Protein AF-A0A950TNU8-F1 (afdb_monomer_lite)

Secondary structure (DSSP, 8-state):
---------------------------PPP---PPPHHHHHHHHHHHHHHHHHHHHHHHHHHHHHHHHHHHHHHHHHHHHHHHHHHHHHHHHHHHHHHHHHHHHTT-TT-HHHHHHHHHHHHHHHHHHHHHHHSTT-HHHHHHHHHHHHHHHHHHHHHHHHHTT-HHHHT-HHHHHHHHHHHHHHHHHHHHHHHHHHHHHHHHHHHHSTTHHHHHHHTT-PPPPP---S-TTTTS------

pLDDT: mean 86.62, std 17.31, range [41.59, 98.56]

Structure (mmCIF, N/CA/C/O backbone):
data_AF-A0A950TNU8-F1
#
_entry.id   AF-A0A950TNU8-F1
#
loop_
_atom_site.group_PDB
_atom_site.id
_atom_site.type_symbol
_atom_site.label_atom_id
_atom_site.label_alt_id
_atom_site.label_comp_id
_atom_site.label_asym_id
_atom_site.label_entity_id
_atom_site.label_seq_id
_atom_site.pdbx_PDB_ins_code
_atom_site.Cartn_x
_atom_site.Cartn_y
_atom_site.Cartn_z
_atom_site.occupancy
_atom_site.B_iso_or_equiv
_atom_site.auth_seq_id
_atom_site.auth_comp_id
_atom_site.auth_asym_id
_atom_site.auth_atom_id
_atom_site.pdbx_PDB_model_num
ATOM 1 N N . MET A 1 1 ? 97.073 13.389 -44.260 1.00 51.62 1 MET A N 1
ATOM 2 C CA . MET A 1 1 ? 96.827 14.852 -44.213 1.00 51.62 1 MET A CA 1
ATOM 3 C C . MET A 1 1 ? 97.685 15.459 -45.317 1.00 51.62 1 MET A C 1
ATOM 5 O O . MET A 1 1 ? 98.788 14.940 -45.433 1.00 51.62 1 MET A O 1
ATOM 9 N N . PRO A 1 2 ? 97.282 16.461 -46.125 1.00 65.75 2 PRO A N 1
ATOM 10 C CA . PRO A 1 2 ? 96.405 17.572 -45.763 1.00 65.75 2 PRO A CA 1
ATOM 11 C C . PRO A 1 2 ? 95.533 18.124 -46.930 1.00 65.75 2 PRO A C 1
ATOM 13 O O . PRO A 1 2 ? 95.301 17.488 -47.952 1.00 65.75 2 PRO A O 1
ATOM 16 N N . THR A 1 3 ? 95.033 19.322 -46.658 1.00 54.69 3 THR A N 1
ATOM 17 C CA . THR A 1 3 ? 94.227 20.324 -47.360 1.00 54.69 3 THR A CA 1
ATOM 18 C C . THR A 1 3 ? 94.834 20.978 -48.612 1.00 54.69 3 THR A C 1
ATOM 20 O O . THR A 1 3 ? 96.050 21.081 -48.714 1.00 54.69 3 THR A O 1
ATOM 23 N N . GLY A 1 4 ? 93.969 21.647 -49.390 1.00 46.22 4 GLY A N 1
ATOM 24 C CA . GLY A 1 4 ? 94.235 22.995 -49.930 1.00 46.22 4 GLY A CA 1
ATOM 25 C C . GLY A 1 4 ? 94.810 23.076 -51.348 1.00 46.22 4 GLY A C 1
ATOM 26 O O . GLY A 1 4 ? 95.853 22.507 -51.631 1.00 46.22 4 GLY A O 1
ATOM 27 N N . GLY A 1 5 ? 94.112 23.800 -52.232 1.00 51.56 5 GLY A N 1
ATOM 28 C CA . GLY A 1 5 ? 94.371 23.871 -53.678 1.00 51.56 5 GLY A CA 1
ATOM 29 C C . GLY A 1 5 ? 95.038 25.155 -54.168 1.00 51.56 5 GLY A C 1
ATOM 30 O O . GLY A 1 5 ? 95.386 25.997 -53.354 1.00 51.56 5 GLY A O 1
ATOM 31 N N . ILE A 1 6 ? 95.175 25.314 -55.496 1.00 49.69 6 ILE A N 1
ATOM 32 C CA . ILE A 1 6 ? 95.413 26.594 -56.199 1.00 49.69 6 ILE A CA 1
ATOM 33 C C . ILE A 1 6 ? 95.177 26.494 -57.725 1.00 49.69 6 ILE A C 1
ATOM 35 O O . ILE A 1 6 ? 94.994 25.416 -58.279 1.00 49.69 6 ILE A O 1
ATOM 39 N N . ALA A 1 7 ? 95.141 27.679 -58.339 1.00 53.22 7 ALA A N 1
ATOM 40 C CA . ALA A 1 7 ? 94.590 28.121 -59.619 1.00 53.22 7 ALA A CA 1
ATOM 41 C C . ALA A 1 7 ? 95.394 27.860 -60.919 1.00 53.22 7 ALA A C 1
ATOM 43 O O . ALA A 1 7 ? 96.589 27.578 -60.905 1.00 53.22 7 ALA A O 1
ATOM 44 N N . SER A 1 8 ? 94.721 28.226 -62.024 1.00 49.50 8 SER A N 1
ATOM 45 C CA . SER A 1 8 ? 95.213 28.923 -63.236 1.00 49.50 8 SER A CA 1
ATOM 46 C C . SER A 1 8 ? 95.291 28.132 -64.552 1.00 49.50 8 SER A C 1
ATOM 48 O O . SER A 1 8 ? 95.238 26.909 -64.588 1.00 49.50 8 SER A O 1
ATOM 50 N N . ALA A 1 9 ? 95.251 28.890 -65.649 1.00 48.97 9 ALA A N 1
ATOM 51 C CA . ALA A 1 9 ? 94.540 28.602 -66.889 1.00 48.97 9 ALA A CA 1
ATOM 52 C C . ALA A 1 9 ? 95.446 28.524 -68.133 1.00 48.97 9 ALA A C 1
ATOM 54 O O . ALA A 1 9 ? 96.499 29.151 -68.166 1.00 48.97 9 ALA A O 1
ATOM 55 N N . GLY A 1 10 ? 94.925 27.916 -69.209 1.00 47.78 10 GLY A N 1
ATOM 56 C CA . GLY A 1 10 ? 95.040 28.491 -70.558 1.00 47.78 10 GLY A CA 1
ATOM 57 C C . GLY A 1 10 ? 95.699 27.664 -71.675 1.00 47.78 10 GLY A C 1
ATOM 58 O O . GLY A 1 10 ? 96.844 27.253 -71.567 1.00 47.78 10 GLY A O 1
ATOM 59 N N . VAL A 1 11 ? 94.979 27.645 -72.811 1.00 48.16 11 VAL A N 1
ATOM 60 C CA . VAL A 1 11 ? 95.421 27.571 -74.228 1.00 48.16 11 VAL A CA 1
ATOM 61 C C . VAL A 1 11 ? 95.342 26.216 -74.968 1.00 48.16 11 VAL A C 1
ATOM 63 O O . VAL A 1 11 ? 96.201 25.353 -74.875 1.00 48.16 11 VAL A O 1
ATOM 66 N N . ASN A 1 12 ? 94.279 26.133 -75.782 1.00 50.31 12 ASN A N 1
ATOM 67 C CA . ASN A 1 12 ? 94.211 25.816 -77.220 1.00 50.31 12 ASN A CA 1
ATOM 68 C C . ASN A 1 12 ? 95.005 24.621 -77.791 1.00 50.31 12 ASN A C 1
ATOM 70 O O . ASN A 1 12 ? 96.209 24.718 -77.984 1.00 50.31 12 ASN A O 1
ATOM 74 N N . HIS A 1 13 ? 94.296 23.579 -78.239 1.00 46.81 13 HIS A N 1
ATOM 75 C CA . HIS A 1 13 ? 94.317 23.090 -79.628 1.00 46.81 13 HIS A CA 1
ATOM 76 C C . HIS A 1 13 ? 93.427 21.842 -79.775 1.00 46.81 13 HIS A C 1
ATOM 78 O O . HIS A 1 13 ? 93.499 20.930 -78.963 1.00 46.81 13 HIS A O 1
ATOM 84 N N . ARG A 1 14 ? 92.615 21.859 -80.839 1.00 49.28 14 ARG A N 1
ATOM 85 C CA . ARG A 1 14 ? 92.303 20.775 -81.791 1.00 49.28 14 ARG A CA 1
ATOM 86 C C . ARG A 1 14 ? 91.982 19.348 -81.300 1.00 49.28 14 ARG A C 1
ATOM 88 O O . ARG A 1 14 ? 92.697 18.731 -80.530 1.00 49.28 14 ARG A O 1
ATOM 95 N N . ASP A 1 15 ? 90.949 18.818 -81.954 1.00 47.38 15 ASP A N 1
ATOM 96 C CA . ASP A 1 15 ? 90.746 17.411 -82.306 1.00 47.38 15 ASP A CA 1
ATOM 97 C C . ASP A 1 15 ? 90.526 16.427 -81.146 1.00 47.38 15 ASP A C 1
ATOM 99 O O . ASP A 1 15 ? 91.452 15.940 -80.503 1.00 47.38 15 ASP A O 1
ATOM 103 N N . LYS A 1 16 ? 89.261 16.034 -80.935 1.00 52.09 16 LYS A N 1
ATOM 104 C CA . LYS A 1 16 ? 88.930 14.832 -80.159 1.00 52.09 16 LYS A CA 1
ATOM 105 C C . LYS A 1 16 ? 88.246 13.786 -81.025 1.00 52.09 16 LYS A C 1
ATOM 107 O O . LYS A 1 16 ? 87.083 13.912 -81.397 1.00 52.09 16 LYS A O 1
ATOM 112 N N . CYS A 1 17 ? 89.009 12.729 -81.272 1.00 46.50 17 CYS A N 1
ATOM 113 C CA . CYS A 1 17 ? 88.549 11.415 -81.684 1.00 46.50 17 CYS A CA 1
ATOM 114 C C . CYS A 1 17 ? 88.124 10.564 -80.461 1.00 46.50 17 CYS A C 1
ATOM 116 O O . CYS A 1 17 ? 88.740 10.647 -79.404 1.00 46.50 17 CYS A O 1
ATOM 118 N N . ALA A 1 18 ? 87.127 9.699 -80.692 1.00 46.72 18 ALA A N 1
ATOM 119 C CA . ALA A 1 18 ? 86.986 8.300 -80.241 1.00 46.72 18 ALA A CA 1
ATOM 120 C C . ALA A 1 18 ? 86.686 7.882 -78.764 1.00 46.72 18 ALA A C 1
ATOM 122 O O . ALA A 1 18 ? 87.580 7.812 -77.929 1.00 46.72 18 ALA A O 1
ATOM 123 N N . SER A 1 19 ? 85.470 7.302 -78.597 1.00 51.88 19 SER A N 1
ATOM 124 C CA . SER A 1 19 ? 85.103 6.009 -77.923 1.00 51.88 19 SER A CA 1
ATOM 125 C C . SER A 1 19 ? 85.150 5.864 -76.377 1.00 51.88 19 SER A C 1
ATOM 127 O O . SER A 1 19 ? 85.832 6.661 -75.743 1.00 51.88 19 SER A O 1
ATOM 129 N N . PRO A 1 20 ? 84.543 4.826 -75.725 1.00 54.56 20 PRO A N 1
ATOM 130 C CA . PRO A 1 20 ? 83.459 3.874 -76.080 1.00 54.56 20 PRO A CA 1
ATOM 131 C C . PRO A 1 20 ? 82.326 3.745 -74.998 1.00 54.56 20 PRO A C 1
ATOM 133 O O . PRO A 1 20 ? 82.398 4.334 -73.930 1.00 54.56 20 PRO A O 1
ATOM 136 N N . HIS A 1 21 ? 81.282 2.946 -75.290 1.00 54.12 21 HIS A N 1
ATOM 137 C CA . HIS A 1 21 ? 80.364 2.209 -74.379 1.00 54.12 21 HIS A CA 1
ATOM 138 C C . HIS A 1 21 ? 80.013 2.751 -72.966 1.00 54.12 21 HIS A C 1
ATOM 140 O O . HIS A 1 21 ? 80.832 2.669 -72.061 1.00 54.12 21 HIS A O 1
ATOM 146 N N . ALA A 1 22 ? 78.722 3.031 -72.704 1.00 54.50 22 ALA A N 1
ATOM 147 C CA . ALA A 1 22 ? 78.068 2.675 -71.428 1.00 54.50 22 ALA A CA 1
ATOM 148 C C . ALA A 1 22 ? 76.530 2.765 -71.497 1.00 54.50 22 ALA A C 1
ATOM 150 O O . ALA A 1 22 ? 75.953 3.703 -72.042 1.00 54.50 22 ALA A O 1
ATOM 151 N N . LEU A 1 23 ? 75.877 1.755 -70.923 1.00 57.44 23 LEU A N 1
ATOM 152 C CA . LEU A 1 23 ? 74.439 1.520 -70.893 1.00 57.44 23 LEU A CA 1
ATOM 153 C C . LEU A 1 23 ? 73.666 2.590 -70.103 1.00 57.44 23 LEU A C 1
ATOM 155 O O . LEU A 1 23 ? 73.830 2.708 -68.892 1.00 57.44 23 LEU A O 1
ATOM 159 N N . GLY A 1 24 ? 72.713 3.257 -70.755 1.00 55.69 24 GLY A N 1
ATOM 160 C CA . GLY A 1 24 ? 71.636 3.994 -70.090 1.00 55.69 24 GLY A CA 1
ATOM 161 C C . GLY A 1 24 ? 70.319 3.224 -70.184 1.00 55.69 24 GLY A C 1
ATOM 162 O O . GLY A 1 24 ? 69.600 3.355 -71.174 1.00 55.69 24 GLY A O 1
ATOM 163 N N . ARG A 1 25 ? 69.978 2.416 -69.169 1.00 58.47 25 ARG A N 1
ATOM 164 C CA . ARG A 1 25 ? 68.607 1.895 -69.021 1.00 58.47 25 ARG A CA 1
ATOM 165 C C . ARG A 1 25 ? 67.679 3.080 -68.753 1.00 58.47 25 ARG A C 1
ATOM 167 O O . ARG A 1 25 ? 67.768 3.706 -67.701 1.00 58.47 25 ARG A O 1
ATOM 174 N N . ARG A 1 26 ? 66.792 3.387 -69.702 1.00 61.34 26 ARG A N 1
ATOM 175 C CA . ARG A 1 26 ? 65.691 4.335 -69.498 1.00 61.34 26 ARG A CA 1
ATOM 176 C C . ARG A 1 26 ? 64.736 3.743 -68.463 1.00 61.34 26 ARG A C 1
ATOM 178 O O . ARG A 1 26 ? 64.039 2.776 -68.754 1.00 61.34 26 ARG A O 1
ATOM 185 N N . VAL A 1 27 ? 64.704 4.316 -67.266 1.00 64.44 27 VAL A N 1
ATOM 186 C CA . VAL A 1 27 ? 63.569 4.155 -66.354 1.00 64.44 27 VAL A CA 1
ATOM 187 C C . VAL A 1 27 ? 62.383 4.899 -66.971 1.00 64.44 27 VAL A C 1
ATOM 189 O O . VAL A 1 27 ? 62.387 6.124 -67.063 1.00 64.44 27 VAL A O 1
ATOM 192 N N . GLY A 1 28 ? 61.413 4.158 -67.506 1.00 69.62 28 GLY A N 1
ATOM 193 C CA . GLY A 1 28 ? 60.147 4.734 -67.957 1.00 69.62 28 GLY A CA 1
ATOM 194 C C . GLY A 1 28 ? 59.321 5.231 -66.760 1.00 69.62 28 GLY A C 1
ATOM 195 O O . GLY A 1 28 ? 59.475 4.696 -65.660 1.00 69.62 28 GLY A O 1
ATOM 196 N N . PRO A 1 29 ? 58.459 6.248 -66.936 1.00 68.06 29 PRO A N 1
ATOM 197 C CA . PRO A 1 29 ? 57.557 6.698 -65.882 1.00 68.06 29 PRO A CA 1
ATOM 198 C C . PRO A 1 29 ? 56.581 5.575 -65.503 1.00 68.06 29 PRO A C 1
ATOM 200 O O . PRO A 1 29 ? 56.022 4.901 -66.367 1.00 68.06 29 PRO A O 1
ATOM 203 N N . TRP A 1 30 ? 56.397 5.363 -64.200 1.00 61.69 30 TRP A N 1
ATOM 204 C CA . TRP A 1 30 ? 55.449 4.390 -63.659 1.00 61.69 30 TRP A CA 1
ATOM 205 C C . TRP A 1 30 ? 54.016 4.748 -64.091 1.00 61.69 30 TRP A C 1
ATOM 207 O O . TRP A 1 30 ? 53.644 5.919 -63.991 1.00 61.69 30 TRP A O 1
ATOM 217 N N . PRO A 1 31 ? 53.184 3.786 -64.535 1.00 59.78 31 PRO A N 1
ATOM 218 C CA . PRO A 1 31 ? 51.779 4.058 -64.801 1.00 59.78 31 PRO A CA 1
ATOM 219 C C . PRO A 1 31 ? 51.059 4.340 -63.477 1.00 59.78 31 PRO A C 1
ATOM 221 O O . PRO A 1 31 ? 50.902 3.459 -62.631 1.00 59.78 31 PRO A O 1
ATOM 224 N N . SER A 1 32 ? 50.619 5.583 -63.290 1.00 63.72 32 SER A N 1
ATOM 225 C CA . SER A 1 32 ? 49.730 6.001 -62.208 1.00 63.72 32 SER A CA 1
ATOM 226 C C . SER A 1 32 ? 48.345 5.392 -62.436 1.00 63.72 32 SER A C 1
ATOM 228 O O . SER A 1 32 ? 47.474 5.982 -63.071 1.00 63.72 32 SER A O 1
ATOM 230 N N . GLY A 1 33 ? 48.150 4.166 -61.947 1.00 60.22 33 GLY A N 1
ATOM 231 C CA . GLY A 1 33 ? 46.857 3.491 -61.955 1.00 60.22 33 GLY A CA 1
ATOM 232 C C . GLY A 1 33 ? 45.837 4.262 -61.120 1.00 60.22 33 GLY A C 1
ATOM 233 O O . GLY A 1 33 ? 45.765 4.084 -59.906 1.00 60.22 33 GLY A O 1
ATOM 234 N N . ALA A 1 34 ? 45.045 5.117 -61.766 1.00 61.50 34 ALA A N 1
ATOM 235 C CA . ALA A 1 34 ? 43.829 5.660 -61.183 1.00 61.50 34 ALA A CA 1
ATOM 236 C C . ALA A 1 34 ? 42.900 4.485 -60.845 1.00 61.50 34 ALA A C 1
ATOM 238 O O . ALA A 1 34 ? 42.558 3.678 -61.712 1.00 61.50 34 ALA A O 1
ATOM 239 N N . LEU A 1 35 ? 42.512 4.357 -59.575 1.00 60.94 35 LEU A N 1
ATOM 240 C CA . LEU A 1 35 ? 41.449 3.434 -59.186 1.00 60.94 35 LEU A CA 1
ATOM 241 C C . LEU A 1 35 ? 40.203 3.773 -60.027 1.00 60.94 35 LEU A C 1
ATOM 243 O O . LEU A 1 35 ? 39.848 4.951 -60.109 1.00 60.94 35 LEU A O 1
ATOM 247 N N . PRO A 1 36 ? 39.545 2.791 -60.672 1.00 66.06 36 PRO A N 1
ATOM 248 C CA . PRO A 1 36 ? 38.381 3.070 -61.503 1.00 66.06 36 PRO A CA 1
ATOM 249 C C . PRO A 1 36 ? 37.304 3.718 -60.630 1.00 66.06 36 PRO A C 1
ATOM 251 O O . PRO A 1 36 ? 37.001 3.188 -59.560 1.00 66.06 36 PRO A O 1
ATOM 254 N N . ALA A 1 37 ? 36.741 4.847 -61.073 1.00 63.09 37 ALA A N 1
ATOM 255 C CA . ALA A 1 37 ? 35.762 5.659 -60.337 1.00 63.09 37 ALA A CA 1
ATOM 256 C C . ALA A 1 37 ? 34.634 4.831 -59.679 1.00 63.09 37 ALA A C 1
ATOM 258 O O . ALA A 1 37 ? 34.218 5.126 -58.562 1.00 63.09 37 ALA A O 1
ATOM 259 N N . ALA A 1 38 ? 34.253 3.708 -60.297 1.00 62.94 38 ALA A N 1
ATOM 260 C CA . ALA A 1 38 ? 33.302 2.731 -59.767 1.00 62.94 38 ALA A CA 1
ATOM 261 C C . ALA A 1 38 ? 33.651 2.169 -58.367 1.00 62.94 38 ALA A C 1
ATOM 263 O O . ALA A 1 38 ? 32.756 1.866 -57.584 1.00 62.94 38 ALA A O 1
ATOM 264 N N . LYS A 1 39 ? 34.937 2.031 -58.004 1.00 67.06 39 LYS A N 1
ATOM 265 C CA . LYS A 1 39 ? 35.342 1.554 -56.665 1.00 67.06 39 LYS A CA 1
ATOM 266 C C . LYS A 1 39 ? 35.117 2.606 -55.576 1.00 67.06 39 LYS A C 1
ATOM 268 O O . LYS A 1 39 ? 34.830 2.235 -54.442 1.00 67.06 39 LYS A O 1
ATOM 273 N N . ALA A 1 40 ? 35.236 3.894 -55.903 1.00 72.69 40 ALA A N 1
ATOM 274 C CA . ALA A 1 40 ? 35.015 4.978 -54.947 1.00 72.69 40 ALA A CA 1
ATOM 275 C C . ALA A 1 40 ? 33.523 5.134 -54.604 1.00 72.69 40 ALA A C 1
ATOM 277 O O . ALA A 1 40 ? 33.179 5.315 -53.437 1.00 72.69 40 ALA A O 1
ATOM 278 N N . GLU A 1 41 ? 32.639 4.974 -55.593 1.00 78.31 41 GLU A N 1
ATOM 279 C CA . GLU A 1 41 ? 31.183 5.007 -55.394 1.00 78.31 41 GLU A CA 1
ATOM 280 C C . GLU A 1 41 ? 30.692 3.853 -54.506 1.00 78.31 41 GLU A C 1
ATOM 282 O O . GLU A 1 41 ? 29.911 4.071 -53.581 1.00 78.31 41 GLU A O 1
ATOM 287 N N . LEU A 1 42 ? 31.218 2.638 -54.705 1.00 80.81 42 LEU A N 1
ATOM 288 C CA . LEU A 1 42 ? 30.892 1.482 -53.860 1.00 80.81 42 LEU A CA 1
ATOM 289 C C . LEU A 1 42 ? 31.335 1.670 -52.400 1.00 80.81 42 LEU A C 1
ATOM 291 O O . LEU A 1 42 ? 30.604 1.301 -51.480 1.00 80.81 42 LEU A O 1
ATOM 295 N N . VAL A 1 43 ? 32.509 2.269 -52.171 1.00 85.75 43 VAL A N 1
ATOM 296 C CA . VAL A 1 43 ? 32.999 2.579 -50.817 1.00 85.75 43 VAL A CA 1
ATOM 297 C C . VAL A 1 43 ? 32.127 3.643 -50.149 1.00 85.75 43 VAL A C 1
ATOM 299 O O . VAL A 1 43 ? 31.778 3.490 -48.980 1.00 85.75 43 VAL A O 1
ATOM 302 N N . ALA A 1 44 ? 31.720 4.684 -50.878 1.00 86.94 44 ALA A N 1
ATOM 303 C CA . ALA A 1 44 ? 30.828 5.715 -50.350 1.00 86.94 44 ALA A CA 1
ATOM 304 C C . ALA A 1 44 ? 29.466 5.136 -49.923 1.00 86.94 44 ALA A C 1
ATOM 306 O O . ALA A 1 44 ? 28.991 5.430 -48.826 1.00 86.94 44 ALA A O 1
ATOM 307 N N . ILE A 1 45 ? 28.875 4.251 -50.735 1.00 91.06 45 ILE A N 1
ATOM 308 C CA . ILE A 1 45 ? 27.622 3.554 -50.399 1.00 91.06 45 ILE A CA 1
ATOM 309 C C . ILE A 1 45 ? 27.799 2.687 -49.145 1.00 91.06 45 ILE A C 1
ATOM 311 O O . ILE A 1 45 ? 26.966 2.745 -48.241 1.00 91.06 45 ILE A O 1
ATOM 315 N N . ALA A 1 46 ? 28.893 1.925 -49.045 1.00 91.75 46 ALA A N 1
ATOM 316 C CA . ALA A 1 46 ? 29.171 1.093 -47.873 1.00 91.75 46 ALA A CA 1
ATOM 317 C C . ALA A 1 46 ? 29.304 1.923 -46.583 1.00 91.75 46 ALA A C 1
ATOM 319 O O . ALA A 1 46 ? 28.747 1.551 -45.550 1.00 91.75 46 ALA A O 1
ATOM 320 N N . VAL A 1 47 ? 29.983 3.074 -46.643 1.00 94.62 47 VAL A N 1
ATOM 321 C CA . VAL A 1 47 ? 30.100 3.999 -45.504 1.00 94.62 47 VAL A CA 1
ATOM 322 C C . VAL A 1 47 ? 28.732 4.547 -45.096 1.00 94.62 47 VAL A C 1
ATOM 324 O O . VAL A 1 47 ? 28.413 4.541 -43.908 1.00 94.62 47 VAL A O 1
ATOM 327 N N . ILE A 1 48 ? 27.893 4.960 -46.052 1.00 94.81 48 ILE A N 1
ATOM 328 C CA . ILE A 1 48 ? 26.530 5.440 -45.769 1.00 94.81 48 ILE A CA 1
ATOM 329 C C . ILE A 1 48 ? 25.701 4.346 -45.087 1.00 94.81 48 ILE A C 1
ATOM 331 O O . ILE A 1 48 ? 25.062 4.614 -44.072 1.00 94.81 48 ILE A O 1
ATOM 335 N N . VAL A 1 49 ? 25.745 3.107 -45.587 1.00 95.56 49 VAL A N 1
ATOM 336 C CA . VAL A 1 49 ? 25.029 1.971 -44.982 1.00 95.56 49 VAL A CA 1
ATOM 337 C C . VAL A 1 49 ? 25.489 1.730 -43.542 1.00 95.56 49 VAL A C 1
ATOM 339 O O . VAL A 1 49 ? 24.651 1.572 -42.657 1.00 95.56 49 VAL A O 1
ATOM 342 N N . ILE A 1 50 ? 26.798 1.766 -43.271 1.00 96.12 50 ILE A N 1
ATOM 343 C CA . ILE A 1 50 ? 27.340 1.620 -41.910 1.00 96.12 50 ILE A CA 1
ATOM 344 C C . ILE A 1 50 ? 26.846 2.748 -40.997 1.00 96.12 50 ILE A C 1
ATOM 346 O O . ILE A 1 50 ? 26.411 2.478 -39.879 1.00 96.12 50 ILE A O 1
ATOM 350 N N . VAL A 1 51 ? 26.869 3.999 -41.464 1.00 96.31 51 VAL A N 1
ATOM 351 C CA . VAL A 1 51 ? 26.379 5.151 -40.691 1.00 96.31 51 VAL A CA 1
ATOM 352 C C . VAL A 1 51 ? 24.886 5.015 -40.386 1.00 96.31 51 VAL A C 1
ATOM 354 O O . VAL A 1 51 ? 24.478 5.263 -39.253 1.00 96.31 51 VAL A O 1
ATOM 357 N N . VAL A 1 52 ? 24.076 4.565 -41.350 1.00 96.38 52 VAL A N 1
ATOM 358 C CA . VAL A 1 52 ? 22.640 4.313 -41.148 1.00 96.38 52 VAL A CA 1
ATOM 359 C C . VAL A 1 52 ? 22.416 3.208 -40.114 1.00 96.38 52 VAL A C 1
ATOM 361 O O . VAL A 1 52 ? 21.613 3.388 -39.201 1.00 96.38 52 VAL A O 1
ATOM 364 N N . ILE A 1 53 ? 23.152 2.095 -40.196 1.00 96.38 53 ILE A N 1
ATOM 365 C CA . ILE A 1 53 ? 23.065 1.006 -39.211 1.00 96.38 53 ILE A CA 1
ATOM 366 C C . ILE A 1 53 ? 23.444 1.513 -37.815 1.00 96.38 53 ILE A C 1
ATOM 368 O O . ILE A 1 53 ? 22.711 1.271 -36.857 1.00 96.38 53 ILE A O 1
ATOM 372 N N . LEU A 1 54 ? 24.548 2.255 -37.689 1.00 96.56 54 LEU A N 1
ATOM 373 C CA . LEU A 1 54 ? 24.978 2.828 -36.413 1.00 96.56 54 LEU A CA 1
ATOM 374 C C . LEU A 1 54 ? 23.938 3.800 -35.847 1.00 96.56 54 LEU A C 1
ATOM 376 O O . LEU A 1 54 ? 23.631 3.733 -34.659 1.00 96.56 54 LEU A O 1
ATOM 380 N N . ALA A 1 55 ? 23.348 4.656 -36.683 1.00 95.88 55 ALA A N 1
ATOM 381 C CA . ALA A 1 55 ? 22.289 5.568 -36.264 1.00 95.88 55 ALA A CA 1
ATOM 382 C C . ALA A 1 55 ? 21.059 4.807 -35.737 1.00 95.88 55 ALA A C 1
ATOM 384 O O . ALA A 1 55 ? 20.542 5.146 -34.673 1.00 95.88 55 ALA A O 1
ATOM 385 N N . ILE A 1 56 ? 20.631 3.741 -36.423 1.00 96.44 56 ILE A N 1
ATOM 386 C CA . ILE A 1 56 ? 19.527 2.878 -35.971 1.00 96.44 56 ILE A CA 1
ATOM 387 C C . ILE A 1 56 ? 19.863 2.236 -34.620 1.00 96.44 56 ILE A C 1
ATOM 389 O O . ILE A 1 56 ? 19.038 2.265 -33.707 1.00 96.44 56 ILE A O 1
ATOM 393 N N . VAL A 1 57 ? 21.078 1.705 -34.454 1.00 96.25 57 VAL A N 1
ATOM 394 C CA . VAL A 1 57 ? 21.526 1.112 -33.183 1.00 96.25 57 VAL A CA 1
ATOM 395 C C . VAL A 1 57 ? 21.486 2.141 -32.052 1.00 96.25 57 VAL A C 1
ATOM 397 O O . VAL A 1 57 ? 20.961 1.844 -30.981 1.00 96.25 57 VAL A O 1
ATOM 400 N N . VAL A 1 58 ? 21.969 3.365 -32.285 1.00 96.56 58 VAL A N 1
ATOM 401 C CA . VAL A 1 58 ? 21.919 4.446 -31.288 1.00 96.56 58 VAL A CA 1
ATOM 402 C C . VAL A 1 58 ? 20.474 4.761 -30.890 1.00 96.56 58 VAL A C 1
ATOM 404 O O . VAL A 1 58 ? 20.180 4.854 -29.697 1.00 96.56 58 VAL A O 1
ATOM 407 N N . VAL A 1 59 ? 19.553 4.860 -31.854 1.00 95.81 59 VAL A N 1
ATOM 408 C CA . VAL A 1 59 ? 18.124 5.092 -31.579 1.00 95.81 59 VAL A CA 1
ATOM 409 C C . VAL A 1 59 ? 17.529 3.964 -30.732 1.00 95.81 59 VAL A C 1
ATOM 411 O O . VAL A 1 59 ? 16.846 4.238 -29.744 1.00 95.81 59 VAL A O 1
ATOM 414 N N . LEU A 1 60 ? 17.821 2.703 -31.064 1.00 94.06 60 LEU A N 1
ATOM 415 C CA . LEU A 1 60 ? 17.339 1.545 -30.305 1.00 94.06 60 LEU A CA 1
ATOM 416 C C . LEU A 1 60 ? 17.864 1.541 -28.864 1.00 94.06 60 LEU A C 1
ATOM 418 O O . LEU A 1 60 ? 17.100 1.273 -27.936 1.00 94.06 60 LEU A O 1
ATOM 422 N N . VAL A 1 61 ? 19.137 1.889 -28.655 1.00 94.50 61 VAL A N 1
ATOM 423 C CA . VAL A 1 61 ? 19.734 1.984 -27.314 1.00 94.50 61 VAL A CA 1
ATOM 424 C C . VAL A 1 61 ? 19.064 3.086 -26.491 1.00 94.50 61 VAL A C 1
ATOM 426 O O . VAL A 1 61 ? 18.672 2.848 -25.348 1.00 94.50 61 VAL A O 1
ATOM 429 N N . VAL A 1 62 ? 18.868 4.279 -27.060 1.00 95.75 62 VAL A N 1
ATOM 430 C CA . VAL A 1 62 ? 18.185 5.389 -26.368 1.00 95.75 62 VAL A CA 1
ATOM 431 C C . VAL A 1 62 ? 16.743 5.013 -26.009 1.00 95.75 62 VAL A C 1
ATOM 433 O O . VAL A 1 62 ? 16.268 5.298 -24.903 1.00 95.75 62 VAL A O 1
ATOM 436 N N . LEU A 1 63 ? 16.044 4.325 -26.911 1.00 93.31 63 LEU A N 1
ATOM 437 C CA . LEU A 1 63 ? 14.687 3.841 -26.680 1.00 93.31 63 LEU A CA 1
ATOM 438 C C . LEU A 1 63 ? 14.643 2.780 -25.569 1.00 93.31 63 LEU A C 1
ATOM 440 O O . LEU A 1 63 ? 13.780 2.856 -24.693 1.00 93.31 63 LEU A O 1
ATOM 444 N N . ALA A 1 64 ? 15.600 1.852 -25.523 1.00 93.00 64 ALA A N 1
ATOM 445 C CA . ALA A 1 64 ? 15.693 0.861 -24.452 1.00 93.00 64 ALA A CA 1
ATOM 446 C C . ALA A 1 64 ? 15.950 1.515 -23.081 1.00 93.00 64 ALA A C 1
ATOM 448 O O . ALA A 1 64 ? 15.235 1.231 -22.118 1.00 93.00 64 ALA A O 1
ATOM 449 N N . LEU A 1 65 ? 16.912 2.443 -22.997 1.00 95.62 65 LEU A N 1
ATOM 450 C CA . LEU A 1 65 ? 17.249 3.152 -21.755 1.00 95.62 65 LEU A CA 1
ATOM 451 C C . LEU A 1 65 ? 16.088 4.014 -21.241 1.00 95.62 65 LEU A C 1
ATOM 453 O O . LEU A 1 65 ? 15.787 4.021 -20.044 1.00 95.62 65 LEU A O 1
ATOM 457 N N . SER A 1 66 ? 15.410 4.736 -22.137 1.00 95.31 66 SER A N 1
ATOM 458 C CA . SER A 1 66 ? 14.250 5.550 -21.762 1.00 95.31 66 SER A CA 1
ATOM 459 C C . SER A 1 66 ? 13.095 4.681 -21.266 1.00 95.31 66 SER A C 1
ATOM 461 O O . SER A 1 66 ? 12.507 4.984 -20.226 1.00 95.31 66 SER A O 1
ATOM 463 N N . THR A 1 67 ? 12.831 3.560 -21.937 1.00 95.56 67 THR A N 1
ATOM 464 C CA . THR A 1 67 ? 11.792 2.595 -21.564 1.00 95.56 67 THR A CA 1
ATOM 465 C C . THR A 1 67 ? 12.075 1.938 -20.214 1.00 95.56 67 THR A C 1
ATOM 467 O O . THR A 1 67 ? 11.190 1.894 -19.358 1.00 95.56 67 THR A O 1
ATOM 470 N N . TYR A 1 68 ? 13.318 1.513 -19.970 1.00 96.69 68 TYR A N 1
ATOM 471 C CA . TYR A 1 68 ? 13.747 0.969 -18.680 1.00 96.69 68 TYR A CA 1
ATOM 472 C C . TYR A 1 68 ? 13.481 1.960 -17.539 1.00 96.69 68 TYR A C 1
ATOM 474 O O . TYR A 1 68 ? 12.788 1.640 -16.571 1.00 96.69 68 TYR A O 1
ATOM 482 N N . ASN A 1 69 ? 13.933 3.210 -17.683 1.00 97.19 69 ASN A N 1
ATOM 483 C CA . ASN A 1 69 ? 13.694 4.255 -16.685 1.00 97.19 69 ASN A CA 1
ATOM 484 C C . ASN A 1 69 ? 12.198 4.532 -16.485 1.00 97.19 69 ASN A C 1
ATOM 486 O O . ASN A 1 69 ? 11.737 4.775 -15.368 1.00 97.19 69 ASN A O 1
ATOM 490 N N . ALA A 1 70 ? 11.421 4.479 -17.564 1.00 96.94 70 ALA A N 1
ATOM 491 C CA . ALA A 1 70 ? 9.985 4.685 -17.531 1.00 96.94 70 ALA A CA 1
ATOM 492 C C . ALA A 1 70 ? 9.253 3.569 -16.756 1.00 96.94 70 ALA A C 1
ATOM 494 O O . ALA A 1 70 ? 8.277 3.877 -16.063 1.00 96.94 70 ALA A O 1
ATOM 495 N N . LEU A 1 71 ? 9.722 2.318 -16.843 1.00 97.44 71 LEU A N 1
ATOM 496 C CA . LEU A 1 71 ? 9.228 1.178 -16.063 1.00 97.44 71 LEU A CA 1
ATOM 497 C C . LEU A 1 71 ? 9.653 1.260 -14.592 1.00 97.44 71 LEU A C 1
ATOM 499 O O . LEU A 1 71 ? 8.822 1.042 -13.713 1.00 97.44 71 LEU A O 1
ATOM 503 N N . VAL A 1 72 ? 10.903 1.642 -14.302 1.00 97.75 72 VAL A N 1
ATOM 504 C CA . VAL A 1 72 ? 11.380 1.853 -12.920 1.00 97.75 72 VAL A CA 1
ATOM 505 C C . VAL A 1 72 ? 10.550 2.921 -12.209 1.00 97.75 72 VAL A C 1
ATOM 507 O O . VAL A 1 72 ? 10.107 2.711 -11.082 1.00 97.75 72 VAL A O 1
ATOM 510 N N . ARG A 1 73 ? 10.273 4.049 -12.873 1.00 98.25 73 ARG A N 1
ATOM 511 C CA . ARG A 1 73 ? 9.417 5.107 -12.311 1.00 98.25 73 ARG A CA 1
ATOM 512 C C . ARG A 1 73 ? 8.006 4.606 -12.016 1.00 98.25 73 ARG A C 1
ATOM 514 O O . ARG A 1 73 ? 7.486 4.885 -10.943 1.00 98.25 73 ARG A O 1
ATOM 521 N N . ALA A 1 74 ? 7.407 3.844 -12.933 1.00 98.19 74 ALA A N 1
ATOM 522 C CA . ALA A 1 74 ? 6.079 3.268 -12.723 1.00 98.19 74 ALA A CA 1
ATOM 523 C C . ALA A 1 74 ? 6.072 2.253 -11.563 1.00 98.19 74 ALA A C 1
ATOM 525 O O . ALA A 1 74 ? 5.163 2.277 -10.736 1.00 98.19 74 ALA A O 1
ATOM 526 N N . ARG A 1 75 ? 7.127 1.434 -11.440 1.00 98.00 75 ARG A N 1
ATOM 527 C CA . ARG A 1 75 ? 7.313 0.508 -10.315 1.00 98.00 75 ARG A CA 1
ATOM 528 C C . ARG A 1 75 ? 7.382 1.244 -8.978 1.00 98.00 75 ARG A C 1
ATOM 530 O O . ARG A 1 75 ? 6.705 0.883 -8.021 1.00 98.00 75 ARG A O 1
ATOM 537 N N . ASN A 1 76 ? 8.193 2.293 -8.915 1.00 98.12 76 ASN A N 1
ATOM 538 C CA . ASN A 1 76 ? 8.305 3.117 -7.715 1.00 98.12 76 ASN A CA 1
ATOM 539 C C . ASN A 1 76 ? 6.987 3.839 -7.404 1.00 98.12 76 ASN A C 1
ATOM 541 O O . ASN A 1 76 ? 6.660 4.014 -6.236 1.00 98.12 76 ASN A O 1
ATOM 545 N N . GLY A 1 77 ? 6.212 4.194 -8.433 1.00 98.31 77 GLY A N 1
ATOM 546 C CA . GLY A 1 77 ? 4.885 4.788 -8.296 1.00 98.31 77 GLY A CA 1
ATOM 547 C C . GLY A 1 77 ? 3.926 3.913 -7.492 1.00 98.31 77 GLY A C 1
ATOM 548 O O . GLY A 1 77 ? 3.398 4.374 -6.482 1.00 98.31 77 GLY A O 1
ATOM 549 N N . TYR A 1 78 ? 3.750 2.641 -7.870 1.00 98.44 78 TYR A N 1
ATOM 550 C CA . TYR A 1 78 ? 2.857 1.757 -7.112 1.00 98.44 78 TYR A CA 1
ATOM 551 C C . TYR A 1 78 ? 3.412 1.432 -5.716 1.00 98.44 78 TYR A C 1
ATOM 553 O O . TYR A 1 78 ? 2.642 1.329 -4.766 1.00 98.44 78 TYR A O 1
ATOM 561 N N . LYS A 1 79 ? 4.738 1.307 -5.549 1.00 98.44 79 LYS A N 1
ATOM 562 C CA . LYS A 1 79 ? 5.347 1.087 -4.223 1.00 98.44 79 LYS A CA 1
ATOM 563 C C . LYS A 1 79 ? 5.102 2.269 -3.285 1.00 98.44 79 LYS A C 1
ATOM 565 O O . LYS A 1 79 ? 4.772 2.071 -2.122 1.00 98.44 79 LYS A O 1
ATOM 570 N N . ASN A 1 80 ? 5.219 3.489 -3.802 1.00 98.38 80 ASN A N 1
ATOM 571 C CA . ASN A 1 80 ? 4.914 4.704 -3.056 1.00 98.38 80 ASN A CA 1
ATOM 572 C C . ASN A 1 80 ? 3.423 4.796 -2.703 1.00 98.38 80 ASN A C 1
ATOM 574 O O . ASN A 1 80 ? 3.075 5.136 -1.578 1.00 98.38 80 ASN A O 1
ATOM 578 N N . ALA A 1 81 ? 2.535 4.440 -3.634 1.00 98.19 81 ALA A N 1
ATOM 579 C CA . ALA A 1 81 ? 1.103 4.375 -3.349 1.00 98.19 81 ALA A CA 1
ATOM 580 C C . ALA A 1 81 ? 0.781 3.336 -2.257 1.00 98.19 81 ALA A C 1
ATOM 582 O O . ALA A 1 81 ? -0.011 3.617 -1.361 1.00 98.19 81 ALA A O 1
ATOM 583 N N . PHE A 1 82 ? 1.452 2.177 -2.265 1.00 98.44 82 PHE A N 1
ATOM 584 C CA . PHE A 1 82 ? 1.319 1.182 -1.199 1.00 98.44 82 PHE A CA 1
ATOM 585 C C . PHE A 1 82 ? 1.796 1.711 0.159 1.00 98.44 82 PHE A C 1
ATOM 587 O O . PHE A 1 82 ? 1.140 1.470 1.166 1.00 98.44 82 PHE A O 1
ATOM 594 N N . ALA A 1 83 ? 2.894 2.473 0.208 1.00 98.31 83 ALA A N 1
ATOM 595 C CA . ALA A 1 83 ? 3.369 3.071 1.458 1.00 98.31 83 ALA A CA 1
ATOM 596 C C . ALA A 1 83 ? 2.300 3.962 2.122 1.00 98.31 83 ALA A C 1
ATOM 598 O O . ALA A 1 83 ? 2.196 3.998 3.345 1.00 98.31 83 ALA A O 1
ATOM 599 N N . GLN A 1 84 ? 1.444 4.619 1.330 1.00 97.81 84 GLN A N 1
ATOM 600 C CA . GLN A 1 84 ? 0.318 5.387 1.871 1.00 97.81 84 GLN A CA 1
ATOM 601 C C . GLN A 1 84 ? -0.755 4.498 2.504 1.00 97.81 84 GLN A C 1
ATOM 603 O O . GLN A 1 84 ? -1.325 4.873 3.529 1.00 97.81 84 GLN A O 1
ATOM 608 N N . ILE A 1 85 ? -1.010 3.317 1.932 1.00 97.75 85 ILE A N 1
ATOM 609 C CA . ILE A 1 85 ? -1.881 2.304 2.542 1.00 97.75 85 ILE A CA 1
ATOM 610 C C . ILE A 1 85 ? -1.268 1.834 3.861 1.00 97.75 85 ILE A C 1
ATOM 612 O O . ILE A 1 85 ? -1.952 1.845 4.881 1.00 97.75 85 ILE A O 1
ATOM 616 N N . ASP A 1 86 ? 0.017 1.472 3.854 1.00 98.06 86 ASP A N 1
ATOM 617 C CA . ASP A 1 86 ? 0.721 0.937 5.023 1.00 98.06 86 ASP A CA 1
ATOM 618 C C . ASP A 1 86 ? 0.625 1.875 6.234 1.00 98.06 86 ASP A C 1
ATOM 620 O O . ASP A 1 86 ? 0.280 1.437 7.331 1.00 98.06 86 ASP A O 1
ATOM 624 N N . VAL A 1 87 ? 0.798 3.186 6.037 1.00 98.06 87 VAL A N 1
ATOM 625 C CA . VAL A 1 87 ? 0.631 4.183 7.110 1.00 98.06 87 VAL A CA 1
ATOM 626 C C . VAL A 1 87 ? -0.778 4.145 7.715 1.00 98.06 87 VAL A C 1
ATOM 628 O O . VAL A 1 87 ? -0.923 4.167 8.940 1.00 98.06 87 VAL A O 1
ATOM 631 N N . GLN A 1 88 ? -1.829 4.071 6.890 1.00 98.12 88 GLN A N 1
ATOM 632 C CA . GLN A 1 88 ? -3.206 4.035 7.402 1.00 98.12 88 GLN A CA 1
ATOM 633 C C . GLN A 1 88 ? -3.526 2.704 8.093 1.00 98.12 88 GLN A C 1
ATOM 635 O O . GLN A 1 88 ? -4.173 2.704 9.141 1.00 98.12 88 GLN A O 1
ATOM 640 N N . LEU A 1 89 ? -3.031 1.588 7.553 1.00 98.12 89 LEU A N 1
ATOM 641 C CA . LEU A 1 89 ? -3.176 0.270 8.168 1.00 98.12 89 LEU A CA 1
ATOM 642 C C . LEU A 1 89 ? -2.482 0.200 9.524 1.00 98.12 89 LEU A C 1
ATOM 644 O O . LEU A 1 89 ? -3.088 -0.256 10.488 1.00 98.12 89 LEU A O 1
ATOM 648 N N . THR A 1 90 ? -1.264 0.738 9.619 1.00 98.38 90 THR A N 1
ATOM 649 C CA . THR A 1 90 ? -0.521 0.864 10.882 1.00 98.38 90 THR A CA 1
ATOM 650 C C . THR A 1 90 ? -1.374 1.555 11.936 1.00 98.38 90 THR A C 1
ATOM 652 O O . THR A 1 90 ? -1.630 0.996 13.000 1.00 98.38 90 THR A O 1
ATOM 655 N N . ARG A 1 91 ? -1.905 2.741 11.605 1.00 97.94 91 ARG A N 1
ATOM 656 C CA . ARG A 1 91 ? -2.742 3.505 12.531 1.00 97.94 91 ARG A CA 1
ATOM 657 C C . ARG A 1 91 ? -3.984 2.717 12.950 1.00 97.94 91 ARG A C 1
ATOM 659 O O . ARG A 1 91 ? -4.299 2.674 14.134 1.00 97.94 91 ARG A O 1
ATOM 666 N N . ARG A 1 92 ? -4.669 2.067 12.003 1.00 97.81 92 ARG A N 1
ATOM 667 C CA . ARG A 1 92 ? -5.844 1.225 12.284 1.00 97.81 92 ARG A CA 1
ATOM 668 C C . ARG A 1 92 ? -5.498 0.097 13.259 1.00 97.81 92 ARG A C 1
ATOM 670 O O . ARG A 1 92 ? -6.223 -0.133 14.223 1.00 97.81 92 ARG A O 1
ATOM 677 N N . HIS A 1 93 ? -4.371 -0.580 13.044 1.00 98.50 93 HIS A N 1
ATOM 678 C CA . HIS A 1 93 ? -3.897 -1.683 13.885 1.00 98.50 93 HIS A CA 1
ATOM 679 C C . HIS A 1 93 ? -3.480 -1.248 15.288 1.00 98.50 93 HIS A C 1
ATOM 681 O O . HIS A 1 93 ? -3.641 -2.030 16.229 1.00 98.50 93 HIS A O 1
ATOM 687 N N . ASP A 1 94 ? -2.959 -0.034 15.435 1.00 98.25 94 ASP A N 1
ATOM 688 C CA . ASP A 1 94 ? -2.499 0.519 16.713 1.00 98.25 94 ASP A CA 1
ATOM 689 C C . ASP A 1 94 ? -3.646 1.033 17.593 1.00 98.25 94 ASP A C 1
ATOM 691 O O . ASP A 1 94 ? -3.530 1.042 18.817 1.00 98.25 94 ASP A O 1
ATOM 695 N N . LEU A 1 95 ? -4.787 1.394 16.997 1.00 98.19 95 LEU A N 1
ATOM 696 C CA . LEU A 1 95 ? -5.989 1.806 17.734 1.00 98.19 95 LEU A CA 1
ATOM 697 C C . LEU A 1 95 ? -6.744 0.622 18.364 1.00 98.19 95 LEU A C 1
ATOM 699 O O . LEU A 1 95 ? -7.409 0.780 19.389 1.00 98.19 95 LEU A O 1
ATOM 703 N N . ILE A 1 96 ? -6.644 -0.572 17.773 1.00 98.19 96 ILE A N 1
ATOM 704 C CA . ILE A 1 96 ? -7.433 -1.748 18.178 1.00 98.19 96 ILE A CA 1
ATOM 705 C C . ILE A 1 96 ? -7.165 -2.206 19.620 1.00 98.19 96 ILE A C 1
ATOM 707 O O . ILE A 1 96 ? -8.140 -2.488 20.316 1.00 98.19 96 ILE A O 1
ATOM 711 N N . PRO A 1 97 ? -5.916 -2.283 20.120 1.00 98.00 97 PRO A N 1
ATOM 712 C CA . PRO A 1 97 ? -5.677 -2.641 21.516 1.00 98.00 97 PRO A CA 1
ATOM 713 C C . PRO A 1 97 ? -6.402 -1.706 22.490 1.00 98.00 97 PRO A C 1
ATOM 715 O O . PRO A 1 97 ? -7.094 -2.183 23.383 1.00 98.00 97 PRO A O 1
ATOM 718 N N . ASN A 1 98 ? -6.343 -0.390 22.260 1.00 97.75 98 ASN A N 1
ATOM 719 C CA . ASN A 1 98 ? -7.032 0.597 23.097 1.00 97.75 98 ASN A CA 1
ATOM 720 C C . ASN A 1 98 ? -8.562 0.461 23.016 1.00 97.75 98 ASN A C 1
ATOM 722 O O . ASN A 1 98 ? -9.254 0.596 24.028 1.00 97.75 98 ASN A O 1
ATOM 726 N N . LEU A 1 99 ? -9.095 0.147 21.828 1.00 97.31 99 LEU A N 1
ATOM 727 C CA . LEU A 1 99 ? -10.519 -0.149 21.638 1.00 97.31 99 LEU A CA 1
ATOM 728 C C . LEU A 1 99 ? -10.941 -1.367 22.469 1.00 97.31 99 LEU A C 1
ATOM 730 O O . LEU A 1 99 ? -11.948 -1.321 23.176 1.00 97.31 99 LEU A O 1
ATOM 734 N N . VAL A 1 100 ? -10.156 -2.443 22.404 1.00 97.31 100 VAL A N 1
ATOM 735 C CA . VAL A 1 100 ? -10.418 -3.688 23.129 1.00 97.31 100 VAL A CA 1
ATOM 736 C C . VAL A 1 100 ? -10.322 -3.476 24.638 1.00 97.31 100 VAL A C 1
ATOM 738 O O . VAL A 1 100 ? -11.211 -3.929 25.351 1.00 97.31 100 VAL A O 1
ATOM 741 N N . GLU A 1 101 ? -9.317 -2.756 25.139 1.00 96.62 101 GLU A N 1
ATOM 742 C CA . GLU A 1 101 ? -9.214 -2.423 26.569 1.00 96.62 101 GLU A CA 1
ATOM 743 C C . GLU A 1 101 ? -10.415 -1.603 27.060 1.00 96.62 101 GLU A C 1
ATOM 745 O O . GLU A 1 101 ? -10.979 -1.896 28.114 1.00 96.62 101 GLU A O 1
ATOM 750 N N . THR A 1 102 ? -10.881 -0.639 26.260 1.00 95.75 102 THR A N 1
ATOM 751 C CA . THR A 1 102 ? -12.087 0.138 26.588 1.00 95.75 102 THR A CA 1
ATOM 752 C C . THR A 1 102 ? -13.330 -0.755 26.634 1.00 95.75 102 THR A C 1
ATOM 754 O O . THR A 1 102 ? -14.134 -0.645 27.556 1.00 95.75 102 THR A O 1
ATOM 757 N N . ALA A 1 103 ? -13.484 -1.679 25.680 1.00 95.56 103 ALA A N 1
ATOM 758 C CA . ALA A 1 103 ? -14.607 -2.616 25.651 1.00 95.56 103 ALA A CA 1
ATOM 759 C C . ALA A 1 103 ? -14.575 -3.625 26.815 1.00 95.56 103 ALA A C 1
ATOM 761 O O . ALA A 1 103 ? -15.616 -3.921 27.405 1.00 95.56 103 ALA A O 1
ATOM 762 N N . LYS A 1 104 ? -13.385 -4.116 27.195 1.00 94.81 104 LYS A N 1
ATOM 763 C CA . LYS A 1 104 ? -13.194 -5.076 28.299 1.00 94.81 104 LYS A CA 1
ATOM 764 C C . LYS A 1 104 ? -13.780 -4.588 29.623 1.00 94.81 104 LYS A C 1
ATOM 766 O O . LYS A 1 104 ? -14.305 -5.408 30.372 1.00 94.81 104 LYS A O 1
ATOM 771 N N . ALA A 1 105 ? -13.725 -3.283 29.895 1.00 93.12 105 ALA A N 1
ATOM 772 C CA . ALA A 1 105 ? -14.253 -2.698 31.129 1.00 93.12 105 ALA A CA 1
ATOM 773 C C . ALA A 1 105 ? -15.776 -2.878 31.295 1.00 93.12 105 ALA A C 1
ATOM 775 O O . ALA A 1 105 ? -16.270 -2.862 32.419 1.00 93.12 105 ALA A O 1
ATOM 776 N N . TYR A 1 106 ? -16.507 -3.085 30.196 1.00 93.69 106 TYR A N 1
ATOM 777 C CA . TYR A 1 106 ? -17.971 -3.189 30.185 1.00 93.69 106 TYR A CA 1
ATOM 778 C C . TYR A 1 106 ? -18.471 -4.570 29.739 1.00 93.69 106 TYR A C 1
ATOM 780 O O . TYR A 1 106 ? -19.575 -4.977 30.091 1.00 93.69 106 TYR A O 1
ATOM 788 N N . MET A 1 107 ? -17.662 -5.312 28.980 1.00 91.25 107 MET A N 1
ATOM 789 C CA . MET A 1 107 ? -18.056 -6.556 28.313 1.00 91.25 107 MET A CA 1
ATOM 790 C C . MET A 1 107 ? -17.274 -7.763 28.847 1.00 91.25 107 MET A C 1
ATOM 792 O O . MET A 1 107 ? -16.744 -8.574 28.089 1.00 91.25 107 MET A O 1
ATOM 796 N N . ALA A 1 108 ? -17.176 -7.896 30.172 1.00 84.56 108 ALA A N 1
ATOM 797 C CA . ALA A 1 108 ? -16.334 -8.911 30.817 1.00 84.56 108 ALA A CA 1
ATOM 798 C C . ALA A 1 108 ? -16.693 -10.369 30.450 1.00 84.56 108 ALA A C 1
ATOM 800 O O . ALA A 1 108 ? -15.829 -11.248 30.521 1.00 84.56 108 ALA A O 1
ATOM 801 N N . HIS A 1 109 ? -17.943 -10.621 30.048 1.00 91.31 109 HIS A N 1
ATOM 802 C CA . HIS A 1 109 ? -18.436 -11.935 29.619 1.00 91.31 109 HIS A CA 1
ATOM 803 C C . HIS A 1 109 ? -18.169 -12.237 28.133 1.00 91.31 109 HIS A C 1
ATOM 805 O O . HIS A 1 109 ? -18.253 -13.389 27.723 1.00 91.31 109 HIS A O 1
ATOM 811 N N . GLU A 1 110 ? -17.746 -11.242 27.348 1.00 94.94 110 GLU A N 1
ATOM 812 C CA . GLU A 1 110 ? -17.579 -11.326 25.888 1.00 94.94 110 GLU A CA 1
ATOM 813 C C . GLU A 1 110 ? -16.122 -11.568 25.473 1.00 94.94 110 GLU A C 1
ATOM 815 O O . GLU A 1 110 ? -15.644 -11.092 24.438 1.00 94.94 110 GLU A O 1
ATOM 820 N N . ARG A 1 111 ? -15.381 -12.317 26.298 1.00 92.38 111 ARG A N 1
ATOM 821 C CA . ARG A 1 111 ? -13.941 -12.557 26.104 1.00 92.38 111 ARG A CA 1
ATOM 822 C C . ARG A 1 111 ? -13.625 -13.148 24.736 1.00 92.38 111 ARG A C 1
ATOM 824 O O . ARG A 1 111 ? -12.724 -12.648 24.075 1.00 92.38 111 ARG A O 1
ATOM 831 N N . GLY A 1 112 ? -14.406 -14.132 24.285 1.00 94.25 112 GLY A N 1
ATOM 832 C CA . GLY A 1 112 ? -14.200 -14.766 22.981 1.00 94.25 112 GLY A CA 1
ATOM 833 C C . GLY A 1 112 ? -14.295 -13.775 21.816 1.00 94.25 112 GLY A C 1
ATOM 834 O O . GLY A 1 112 ? -13.493 -13.831 20.886 1.00 94.25 112 GLY A O 1
ATOM 835 N N . THR A 1 113 ? -15.212 -12.806 21.891 1.00 94.00 113 THR A N 1
ATOM 836 C CA . THR A 1 113 ? -15.345 -11.750 20.877 1.00 94.00 113 THR A CA 1
ATOM 837 C C . THR A 1 113 ? -14.127 -10.826 20.875 1.00 94.00 113 THR A C 1
ATOM 839 O O . THR A 1 113 ? -13.574 -10.523 19.816 1.00 94.00 113 THR A O 1
ATOM 842 N N . LEU A 1 114 ? -13.671 -10.402 22.055 1.00 96.44 114 LEU A N 1
ATOM 843 C CA . LEU A 1 114 ? -12.522 -9.505 22.205 1.00 96.44 114 LEU A CA 1
ATOM 844 C C . LEU A 1 114 ? -11.202 -10.186 21.804 1.00 96.44 114 LEU A C 1
ATOM 846 O O . LEU A 1 114 ? -10.358 -9.571 21.151 1.00 96.44 114 LEU A O 1
ATOM 850 N N . GLU A 1 115 ? -11.040 -11.468 22.127 1.00 96.56 115 GLU A N 1
ATOM 851 C CA . GLU A 1 115 ? -9.909 -12.297 21.698 1.00 96.56 115 GLU A CA 1
ATOM 852 C C . GLU A 1 115 ? -9.883 -12.471 20.177 1.00 96.56 115 GLU A C 1
ATOM 854 O O . GLU A 1 115 ? -8.828 -12.295 19.563 1.00 96.56 115 GLU A O 1
ATOM 859 N N . ALA A 1 116 ? -11.038 -12.719 19.550 1.00 97.19 116 ALA A N 1
ATOM 860 C CA . ALA A 1 116 ? -11.140 -12.823 18.097 1.00 97.19 116 ALA A CA 1
ATOM 861 C C . ALA A 1 116 ? -10.705 -11.527 17.387 1.00 97.19 116 ALA A C 1
ATOM 863 O O . ALA A 1 116 ? -10.045 -11.587 16.349 1.00 97.19 116 ALA A O 1
ATOM 864 N N . VAL A 1 117 ? -11.016 -10.353 17.952 1.00 97.88 117 VAL A N 1
ATOM 865 C CA . VAL A 1 117 ? -10.557 -9.055 17.419 1.00 97.88 117 VAL A CA 1
ATOM 866 C C . VAL A 1 117 ? -9.035 -8.927 17.508 1.00 97.88 117 VAL A C 1
ATOM 868 O O . VAL A 1 117 ? -8.392 -8.554 16.526 1.00 97.88 117 VAL A O 1
ATOM 871 N N . ILE A 1 118 ? -8.437 -9.276 18.651 1.00 98.12 118 ILE A N 1
ATOM 872 C CA . ILE A 1 118 ? -6.977 -9.231 18.828 1.00 98.12 118 ILE A CA 1
ATOM 873 C C . ILE A 1 118 ? -6.272 -10.224 17.895 1.00 98.12 118 ILE A C 1
ATOM 875 O O . ILE A 1 118 ? -5.268 -9.877 17.270 1.00 98.12 118 ILE A O 1
ATOM 879 N N . GLN A 1 119 ? -6.802 -11.439 17.742 1.00 98.19 119 GLN A N 1
ATOM 880 C CA . GLN A 1 119 ? -6.245 -12.443 16.835 1.00 98.19 119 GLN A CA 1
ATOM 881 C C . GLN A 1 119 ? -6.313 -11.989 15.371 1.00 98.19 119 GLN A C 1
ATOM 883 O O . GLN A 1 119 ? -5.329 -12.122 14.633 1.00 98.19 119 GLN A O 1
ATOM 888 N N . ALA A 1 120 ? -7.445 -11.415 14.956 1.00 98.19 120 ALA A N 1
ATOM 889 C CA . ALA A 1 120 ? -7.600 -10.865 13.616 1.00 98.19 120 ALA A CA 1
ATOM 890 C C . ALA A 1 120 ? -6.617 -9.707 13.376 1.00 98.19 120 ALA A C 1
ATOM 892 O O . ALA A 1 120 ? -5.947 -9.676 12.345 1.00 98.19 120 ALA A O 1
ATOM 893 N N . ARG A 1 121 ? -6.438 -8.817 14.364 1.00 98.38 121 ARG A N 1
ATOM 894 C CA . ARG A 1 121 ? -5.447 -7.731 14.320 1.00 98.38 121 ARG A CA 1
ATOM 895 C C . ARG A 1 121 ? -4.020 -8.248 14.180 1.00 98.38 121 ARG A C 1
ATOM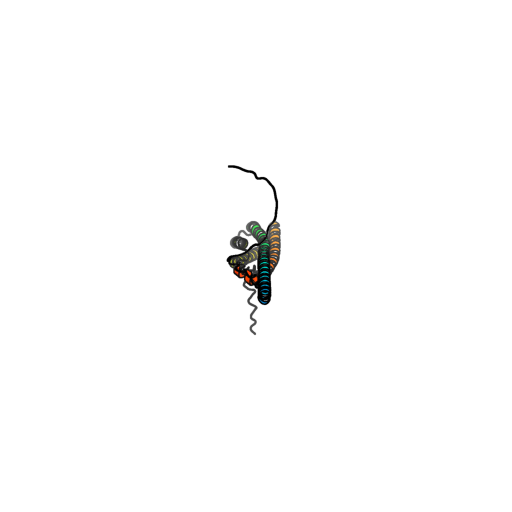 897 O O . ARG A 1 121 ? -3.268 -7.730 13.364 1.00 98.38 121 ARG A O 1
ATOM 904 N N . ASN A 1 122 ? -3.636 -9.273 14.933 1.00 98.50 122 ASN A N 1
ATOM 905 C CA . ASN A 1 122 ? -2.289 -9.840 14.840 1.00 98.50 122 ASN A CA 1
ATOM 906 C C . ASN A 1 122 ? -2.028 -10.457 13.460 1.00 98.50 122 AS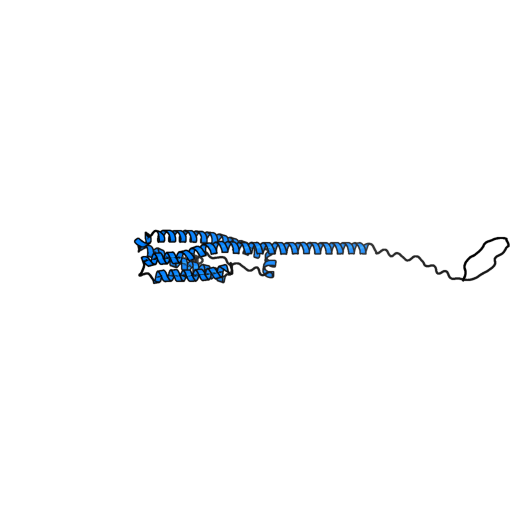N A C 1
ATOM 908 O O . ASN A 1 122 ? -0.980 -10.212 12.868 1.00 98.50 122 ASN A O 1
ATOM 912 N N . SER A 1 123 ? -3.011 -11.179 12.918 1.00 98.06 123 SER A N 1
ATOM 913 C CA . SER A 1 123 ? -2.929 -11.751 11.568 1.00 98.06 123 SER A CA 1
ATOM 914 C C . SER A 1 123 ? -2.785 -10.658 10.501 1.00 98.06 123 SER A C 1
ATOM 916 O O . SER A 1 123 ? -1.945 -10.765 9.608 1.00 98.06 123 SER A O 1
ATOM 918 N N . ALA A 1 124 ? -3.556 -9.577 10.636 1.00 97.94 124 ALA A N 1
ATOM 919 C CA . ALA A 1 124 ? -3.505 -8.410 9.762 1.00 97.94 124 ALA A CA 1
ATOM 920 C C . ALA A 1 124 ? -2.153 -7.681 9.808 1.00 97.94 124 ALA A C 1
ATOM 922 O O . ALA A 1 124 ? -1.587 -7.353 8.765 1.00 97.94 124 ALA A O 1
ATOM 923 N N . VAL A 1 125 ? -1.577 -7.493 10.999 1.00 98.56 125 VAL A N 1
ATOM 924 C CA . VAL A 1 125 ? -0.245 -6.884 11.169 1.00 98.56 125 VAL A CA 1
ATOM 925 C C . VAL A 1 125 ? 0.842 -7.717 10.488 1.00 98.56 125 VAL A C 1
ATOM 927 O O . VAL A 1 125 ? 1.703 -7.156 9.801 1.00 98.56 125 VAL A O 1
ATOM 930 N N . THR A 1 126 ? 0.804 -9.044 10.642 1.00 98.12 126 THR A N 1
ATOM 931 C CA . THR A 1 126 ? 1.757 -9.953 9.990 1.00 98.12 126 THR A CA 1
ATOM 932 C C . THR A 1 126 ? 1.644 -9.878 8.468 1.00 98.12 126 THR A C 1
ATOM 934 O O . THR A 1 126 ? 2.656 -9.687 7.790 1.00 98.12 126 THR A O 1
ATOM 937 N N . ALA A 1 127 ? 0.427 -9.959 7.925 1.00 97.50 127 ALA A N 1
ATOM 938 C CA . ALA A 1 127 ? 0.202 -9.876 6.485 1.00 97.50 127 ALA A CA 1
ATOM 939 C C . ALA A 1 127 ? 0.607 -8.508 5.911 1.00 97.50 127 ALA A C 1
ATOM 941 O O . ALA A 1 127 ? 1.265 -8.443 4.873 1.00 97.50 127 ALA A O 1
ATOM 942 N N . ARG A 1 128 ? 0.305 -7.413 6.622 1.00 97.75 128 ARG A N 1
ATOM 943 C CA . ARG A 1 128 ? 0.754 -6.056 6.275 1.00 97.75 128 ARG A CA 1
ATOM 944 C C . ARG A 1 128 ? 2.275 -5.971 6.216 1.00 97.75 128 ARG A C 1
ATOM 946 O O . ARG A 1 128 ? 2.805 -5.421 5.260 1.00 97.75 128 ARG A O 1
ATOM 953 N N . SER A 1 129 ? 2.985 -6.559 7.180 1.00 97.75 129 SER A N 1
ATOM 954 C CA . SER A 1 129 ? 4.453 -6.578 7.166 1.00 97.75 129 SER A CA 1
ATOM 955 C C . SER A 1 129 ? 5.018 -7.322 5.951 1.00 97.75 129 SER A C 1
ATOM 957 O O . SER A 1 129 ? 5.992 -6.863 5.355 1.00 97.75 129 SER A O 1
ATOM 959 N N . ALA A 1 130 ? 4.416 -8.451 5.563 1.00 96.44 130 ALA A N 1
ATOM 960 C CA . ALA A 1 130 ? 4.820 -9.191 4.366 1.00 96.44 130 ALA A CA 1
ATOM 961 C C . ALA A 1 130 ? 4.553 -8.382 3.082 1.00 96.44 130 ALA A C 1
ATOM 963 O O . ALA A 1 130 ? 5.409 -8.290 2.201 1.00 96.44 130 ALA A O 1
ATOM 964 N N . ALA A 1 131 ? 3.388 -7.737 3.011 1.00 97.25 131 ALA A N 1
ATOM 965 C CA . ALA A 1 131 ? 2.990 -6.870 1.911 1.00 97.25 131 ALA A CA 1
ATOM 966 C C . ALA A 1 131 ? 3.883 -5.623 1.782 1.00 97.25 131 ALA A C 1
ATOM 968 O O . ALA A 1 131 ? 4.248 -5.253 0.670 1.00 97.25 131 ALA A O 1
ATOM 969 N N . ALA A 1 132 ? 4.298 -5.018 2.897 1.00 97.38 132 ALA A N 1
ATOM 970 C CA . ALA A 1 132 ? 5.221 -3.886 2.917 1.00 97.38 132 ALA A CA 1
ATOM 971 C C . ALA A 1 132 ? 6.633 -4.262 2.448 1.00 97.38 132 ALA A C 1
ATOM 973 O O . ALA A 1 132 ? 7.292 -3.458 1.788 1.00 97.38 132 ALA A O 1
ATOM 974 N N . ALA A 1 133 ? 7.086 -5.487 2.734 1.00 96.81 133 ALA A N 1
ATOM 975 C CA . ALA A 1 133 ? 8.372 -5.982 2.251 1.00 96.81 133 ALA A CA 1
ATOM 976 C C . ALA A 1 133 ? 8.384 -6.148 0.722 1.00 96.81 133 ALA A C 1
ATOM 978 O O . ALA A 1 133 ? 9.357 -5.768 0.071 1.00 96.81 133 ALA A O 1
ATOM 979 N N . ASN A 1 134 ? 7.294 -6.666 0.143 1.00 93.12 134 ASN A N 1
ATOM 980 C CA . ASN A 1 134 ? 7.155 -6.859 -1.302 1.00 93.12 134 ASN A CA 1
ATOM 981 C C . ASN A 1 134 ? 5.785 -6.387 -1.826 1.00 93.12 134 ASN A C 1
ATOM 983 O O . ASN A 1 134 ? 4.919 -7.212 -2.137 1.00 93.12 134 ASN A O 1
ATOM 987 N N . PRO A 1 135 ? 5.581 -5.065 -1.998 1.00 95.44 135 PRO A N 1
ATOM 988 C CA . PRO A 1 135 ? 4.337 -4.550 -2.552 1.00 95.44 135 PRO A CA 1
ATOM 989 C C . PRO A 1 135 ? 4.125 -5.062 -3.978 1.00 95.44 135 PRO A C 1
ATOM 991 O O . PRO A 1 135 ? 5.040 -5.009 -4.807 1.00 95.44 135 PRO A O 1
ATOM 994 N N . GLY A 1 136 ? 2.909 -5.519 -4.275 1.00 95.12 136 GLY A N 1
ATOM 995 C CA . GLY A 1 136 ? 2.553 -6.106 -5.568 1.00 95.12 136 GLY A CA 1
ATOM 996 C C . GLY A 1 136 ? 2.890 -7.592 -5.724 1.00 95.12 136 GLY A C 1
ATOM 997 O O . GLY A 1 136 ? 2.611 -8.135 -6.789 1.00 95.12 136 GLY A O 1
ATOM 998 N N . ASP A 1 137 ? 3.445 -8.265 -4.709 1.00 96.56 137 ASP A N 1
ATOM 999 C CA . ASP A 1 137 ? 3.517 -9.730 -4.708 1.00 96.56 137 ASP A CA 1
ATOM 1000 C C . ASP A 1 137 ? 2.103 -10.338 -4.561 1.00 96.56 137 ASP A C 1
ATOM 1002 O O . ASP A 1 137 ? 1.397 -9.985 -3.611 1.00 96.56 137 ASP A O 1
ATOM 1006 N N . PRO A 1 138 ? 1.663 -11.245 -5.457 1.00 94.38 138 PRO A N 1
ATOM 1007 C CA . PRO A 1 138 ? 0.307 -11.797 -5.416 1.00 94.38 138 PRO A CA 1
ATOM 1008 C C . PRO A 1 138 ? -0.047 -12.497 -4.101 1.00 94.38 138 PRO A C 1
ATOM 1010 O O . PRO A 1 138 ? -1.163 -12.338 -3.604 1.00 94.38 138 PRO A O 1
ATOM 1013 N N . SER A 1 139 ? 0.893 -13.245 -3.515 1.00 94.25 139 SER A N 1
ATOM 1014 C CA . SER A 1 139 ? 0.651 -13.955 -2.258 1.00 94.25 139 SER A CA 1
ATOM 1015 C C . SER A 1 139 ? 0.525 -12.968 -1.102 1.00 94.25 139 SER A C 1
ATOM 1017 O O . SER A 1 139 ? -0.410 -13.062 -0.308 1.00 94.25 139 SER A O 1
ATOM 1019 N N . ALA A 1 140 ? 1.430 -11.991 -1.016 1.00 95.69 140 ALA A N 1
ATOM 1020 C CA . ALA A 1 140 ? 1.403 -10.991 0.044 1.00 95.69 140 ALA A CA 1
ATOM 1021 C C . ALA A 1 140 ? 0.157 -10.091 -0.036 1.00 95.69 140 ALA A C 1
ATOM 1023 O O . ALA A 1 140 ? -0.479 -9.841 0.988 1.00 95.69 140 ALA A O 1
ATOM 1024 N N . MET A 1 141 ? -0.237 -9.648 -1.238 1.00 96.19 141 MET A N 1
ATOM 1025 C CA . MET A 1 141 ? -1.458 -8.849 -1.423 1.00 96.19 141 MET A CA 1
ATOM 1026 C C . MET A 1 141 ? -2.719 -9.656 -1.086 1.00 96.19 141 MET A C 1
ATOM 1028 O O . MET A 1 141 ? -3.621 -9.136 -0.427 1.00 96.19 141 MET A O 1
ATOM 1032 N N . GLY A 1 142 ? -2.768 -10.937 -1.471 1.00 94.19 142 GLY A N 1
ATOM 1033 C CA . GLY A 1 142 ? -3.876 -11.833 -1.134 1.00 94.19 142 GLY A CA 1
ATOM 1034 C C . GLY A 1 142 ? -4.015 -12.064 0.374 1.00 94.19 142 GLY A C 1
ATOM 1035 O O . GLY A 1 142 ? -5.110 -11.938 0.923 1.00 94.19 142 GLY A O 1
ATOM 1036 N N . GLN A 1 143 ? -2.904 -12.329 1.067 1.00 94.88 143 GLN A N 1
ATOM 1037 C CA . GLN A 1 143 ? -2.887 -12.482 2.527 1.00 94.88 143 GLN A CA 1
ATOM 1038 C C . GLN A 1 143 ? -3.294 -11.191 3.243 1.00 94.88 143 GLN A C 1
ATOM 1040 O O . GLN A 1 143 ? -4.053 -11.238 4.216 1.00 94.88 1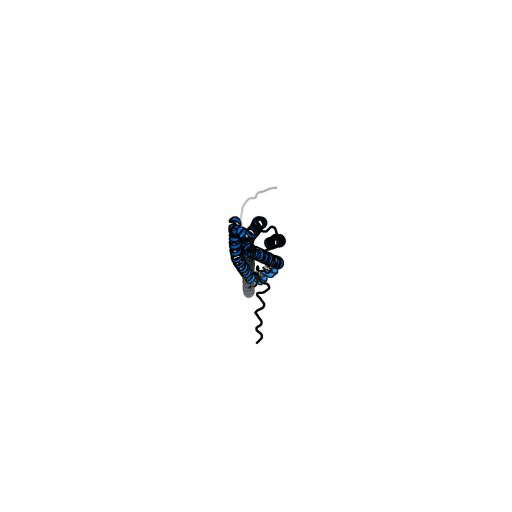43 GLN A O 1
ATOM 1045 N N . LEU A 1 144 ? -2.826 -10.038 2.755 1.00 96.56 144 LEU A N 1
ATOM 1046 C CA . LEU A 1 144 ? -3.227 -8.742 3.289 1.00 96.56 144 LEU A CA 1
ATOM 1047 C C . LEU A 1 144 ? -4.737 -8.540 3.143 1.00 96.56 144 LEU A C 1
ATOM 1049 O O . LEU A 1 144 ? -5.408 -8.277 4.132 1.00 96.56 144 LEU A O 1
ATOM 1053 N N . SER A 1 145 ? -5.290 -8.745 1.946 1.00 94.88 145 SER A N 1
ATOM 1054 C CA . SER A 1 145 ? -6.732 -8.621 1.706 1.00 94.88 145 SER A CA 1
ATOM 1055 C C . SER A 1 145 ? -7.559 -9.540 2.615 1.00 94.88 145 SER A C 1
ATOM 1057 O O . SER A 1 145 ? -8.530 -9.100 3.232 1.00 94.88 145 SER A O 1
ATOM 1059 N N . ALA A 1 146 ? -7.168 -10.812 2.740 1.00 94.19 146 ALA A N 1
ATOM 1060 C CA . ALA A 1 146 ? -7.891 -11.787 3.554 1.00 94.19 146 ALA A CA 1
ATOM 1061 C C . ALA A 1 146 ? -7.872 -11.437 5.052 1.00 94.19 146 ALA A C 1
ATOM 1063 O O . ALA A 1 146 ? -8.909 -11.465 5.716 1.00 94.19 146 ALA A O 1
ATOM 1064 N N . SER A 1 147 ? -6.702 -11.080 5.587 1.00 96.25 147 SER A N 1
ATOM 1065 C CA . SER A 1 147 ? -6.545 -10.734 7.005 1.00 96.25 147 SER A CA 1
ATOM 1066 C C . SER A 1 147 ? -7.210 -9.404 7.371 1.00 96.25 147 SER A C 1
ATOM 1068 O O . SER A 1 147 ? -7.859 -9.310 8.413 1.00 96.25 147 SER A O 1
ATOM 1070 N N . GLU A 1 148 ? -7.136 -8.403 6.492 1.00 96.56 148 GLU A N 1
ATOM 1071 C CA . GLU A 1 148 ? -7.835 -7.127 6.651 1.00 96.56 148 GLU A CA 1
ATOM 1072 C C . GLU A 1 148 ? -9.355 -7.309 6.622 1.00 96.56 148 GLU A C 1
ATOM 1074 O O . GLU A 1 148 ? -10.053 -6.714 7.443 1.00 96.56 148 GLU A O 1
ATOM 1079 N N . GLY A 1 149 ? -9.864 -8.171 5.734 1.00 94.38 149 GLY A N 1
ATOM 1080 C CA . GLY A 1 149 ? -11.277 -8.551 5.688 1.00 94.38 149 GLY A CA 1
ATOM 1081 C C . GLY A 1 149 ? -11.734 -9.274 6.958 1.00 94.38 149 GLY A C 1
ATOM 1082 O O . GLY A 1 149 ? -12.776 -8.936 7.521 1.00 94.38 149 GLY A O 1
ATOM 1083 N N . ALA A 1 150 ? -10.931 -10.215 7.466 1.00 95.06 150 ALA A N 1
ATOM 1084 C CA . ALA A 1 150 ? -11.208 -10.898 8.730 1.00 95.06 150 ALA A CA 1
ATOM 1085 C C . ALA A 1 150 ? -11.247 -9.921 9.917 1.00 95.06 150 ALA A C 1
ATOM 1087 O O . ALA A 1 150 ? -12.138 -10.018 10.767 1.00 95.06 150 ALA A O 1
ATOM 1088 N N . LEU A 1 151 ? -10.327 -8.951 9.955 1.00 96.75 151 LEU A N 1
ATOM 1089 C CA . LEU A 1 151 ? -10.309 -7.897 10.965 1.00 96.75 151 LEU A CA 1
ATOM 1090 C C . LEU A 1 151 ? -11.540 -6.989 10.867 1.00 96.75 151 LEU A C 1
ATOM 1092 O O . LEU A 1 151 ? -12.199 -6.756 11.880 1.00 96.75 151 LEU A O 1
ATOM 1096 N N . THR A 1 152 ? -11.905 -6.537 9.667 1.00 95.44 152 THR A N 1
ATOM 1097 C CA . THR A 1 152 ? -13.128 -5.750 9.451 1.00 95.44 152 THR A CA 1
ATOM 1098 C C . THR A 1 152 ? -14.371 -6.522 9.910 1.00 95.44 152 THR A C 1
ATOM 1100 O O . THR A 1 152 ? -15.216 -5.964 10.608 1.00 95.44 152 THR A O 1
ATOM 1103 N N . GLY A 1 153 ? -14.457 -7.825 9.622 1.00 95.00 153 GLY A N 1
ATOM 1104 C CA . GLY A 1 153 ? -15.546 -8.679 10.106 1.00 95.00 153 GLY A CA 1
ATOM 1105 C C . GLY A 1 153 ? -15.577 -8.832 11.633 1.00 95.00 153 GLY A C 1
ATOM 1106 O O . GLY A 1 153 ? -16.650 -8.807 12.236 1.00 95.00 153 GLY A O 1
ATOM 1107 N N . ALA A 1 154 ? -14.415 -8.962 12.282 1.00 96.31 154 ALA A N 1
ATOM 1108 C CA . ALA A 1 154 ? -14.321 -9.031 13.741 1.00 96.31 154 ALA A CA 1
ATOM 1109 C C . ALA A 1 154 ? -14.736 -7.712 14.414 1.00 96.31 154 ALA A C 1
ATOM 1111 O O . ALA A 1 154 ? -15.506 -7.735 15.375 1.00 96.31 154 ALA A O 1
ATOM 1112 N N . LEU A 1 155 ? -14.294 -6.569 13.877 1.00 96.19 155 LEU A N 1
ATOM 1113 C CA . LEU A 1 155 ? -14.711 -5.243 14.342 1.00 96.19 155 LEU A CA 1
ATOM 1114 C C . LEU A 1 155 ? -16.213 -5.014 14.136 1.00 96.19 155 LEU A C 1
ATOM 1116 O O . LEU A 1 155 ? -16.875 -4.498 15.031 1.00 96.19 155 LEU A O 1
ATOM 1120 N N . GLY A 1 156 ? -16.774 -5.467 13.010 1.00 95.69 156 GLY A N 1
ATOM 1121 C CA . GLY A 1 156 ? -18.216 -5.415 12.762 1.00 95.69 156 GLY A CA 1
ATOM 1122 C C . GLY A 1 156 ? -19.026 -6.161 13.828 1.00 95.69 156 GLY A C 1
ATOM 1123 O O . GLY A 1 156 ? -20.000 -5.620 14.350 1.00 95.69 156 GLY A O 1
ATOM 1124 N N . ARG A 1 157 ? -18.589 -7.366 14.225 1.00 95.75 157 ARG A N 1
ATOM 1125 C CA . ARG A 1 157 ? -19.218 -8.121 15.326 1.00 95.75 157 ARG A CA 1
ATOM 1126 C C . ARG A 1 157 ? -19.095 -7.406 16.671 1.00 95.75 157 ARG A C 1
ATOM 1128 O O . ARG A 1 157 ? -20.076 -7.344 17.405 1.00 95.75 157 ARG A O 1
ATOM 1135 N N . LEU A 1 158 ? -17.925 -6.840 16.978 1.00 95.62 158 LEU A N 1
ATOM 1136 C CA . LEU A 1 158 ? -17.719 -6.059 18.202 1.00 95.62 158 LEU A CA 1
ATOM 1137 C C . LEU A 1 158 ? -18.665 -4.851 18.266 1.00 95.62 158 LEU A C 1
ATOM 1139 O O . LEU A 1 158 ? -19.286 -4.612 19.299 1.00 95.62 158 LEU A O 1
ATOM 1143 N N . PHE A 1 159 ? -18.805 -4.104 17.169 1.00 95.12 159 PHE A N 1
ATOM 1144 C CA . PHE A 1 159 ? -19.689 -2.940 17.124 1.00 95.12 159 PHE A CA 1
ATOM 1145 C C . PHE A 1 159 ? -21.170 -3.309 17.184 1.00 95.12 159 PHE A C 1
ATOM 1147 O O . PHE A 1 159 ? -21.925 -2.594 17.834 1.00 95.12 159 PHE A O 1
ATOM 1154 N N . ALA A 1 160 ? -21.582 -4.429 16.585 1.00 94.94 160 ALA A N 1
ATOM 1155 C CA . ALA A 1 160 ? -22.945 -4.936 16.741 1.00 94.94 160 ALA A CA 1
ATOM 1156 C C . ALA A 1 160 ? -23.241 -5.302 18.203 1.00 94.94 160 ALA A C 1
ATOM 1158 O O . ALA A 1 160 ? -24.284 -4.941 18.741 1.00 94.94 160 ALA A O 1
ATOM 1159 N N . LEU A 1 161 ? -22.295 -5.966 18.868 1.00 93.81 161 LEU A N 1
ATOM 1160 C CA . LEU A 1 161 ? -22.430 -6.357 20.266 1.00 93.81 161 LEU A CA 1
ATOM 1161 C C . LEU A 1 161 ? -22.426 -5.147 21.210 1.00 93.81 161 LEU A C 1
ATOM 1163 O O . LEU A 1 161 ? -23.168 -5.131 22.181 1.00 93.81 161 LEU A O 1
ATOM 1167 N N . ARG A 1 162 ? -21.673 -4.084 20.902 1.00 94.06 162 ARG A N 1
ATOM 1168 C CA . ARG A 1 162 ? -21.700 -2.818 21.660 1.00 94.06 162 ARG A CA 1
ATOM 1169 C C . ARG A 1 162 ? -23.116 -2.242 21.802 1.00 94.06 162 ARG A C 1
ATOM 1171 O O . ARG A 1 162 ? -23.397 -1.582 22.797 1.00 94.06 162 ARG A O 1
ATOM 1178 N N . GLU A 1 163 ? -24.016 -2.491 20.851 1.00 95.06 163 GLU A N 1
ATOM 1179 C CA . GLU A 1 163 ? -25.396 -1.995 20.915 1.00 95.06 163 GLU A CA 1
ATOM 1180 C C . GLU A 1 163 ? -26.203 -2.588 22.084 1.00 95.06 163 GLU A C 1
ATOM 1182 O O . GLU A 1 163 ? -27.139 -1.944 22.553 1.00 95.06 163 GLU A O 1
ATOM 1187 N N . SER A 1 164 ? -25.810 -3.751 22.622 1.00 95.25 164 SER A N 1
ATOM 1188 C CA . SER A 1 164 ? -26.399 -4.307 23.849 1.00 95.25 164 SER A CA 1
ATOM 1189 C C . SER A 1 164 ? -25.793 -3.745 25.142 1.00 95.25 164 SER A C 1
ATOM 1191 O O . SER A 1 164 ? -26.237 -4.118 26.225 1.00 95.25 164 SER A O 1
ATOM 1193 N N . TYR A 1 165 ? -24.803 -2.848 25.055 1.00 96.31 165 TYR A N 1
ATOM 1194 C CA . TYR A 1 165 ? -24.114 -2.233 26.196 1.00 96.31 165 TYR A CA 1
ATOM 1195 C C . TYR A 1 165 ? -24.220 -0.696 26.136 1.00 96.31 165 TYR A C 1
ATOM 1197 O O . TYR A 1 165 ? -23.284 -0.031 25.678 1.00 96.31 165 TYR A O 1
ATOM 1205 N N . PRO A 1 166 ? -25.333 -0.097 26.610 1.00 95.56 166 PRO A N 1
ATOM 1206 C CA . PRO A 1 166 ? -25.572 1.348 26.526 1.00 95.56 166 PRO A CA 1
ATOM 1207 C C . PRO A 1 166 ? -24.462 2.206 27.146 1.00 95.56 166 PRO A C 1
ATOM 1209 O O . PRO A 1 166 ? -24.064 3.204 26.549 1.00 95.56 166 PRO A O 1
ATOM 1212 N N . ASP A 1 167 ? -23.909 1.788 28.288 1.00 95.88 167 ASP A N 1
ATOM 1213 C CA . ASP A 1 167 ? -22.835 2.522 28.970 1.00 95.88 167 ASP A CA 1
ATOM 1214 C C . ASP A 1 167 ? -21.532 2.534 28.159 1.00 95.88 167 ASP A C 1
ATOM 1216 O O . ASP A 1 167 ? -20.847 3.554 28.088 1.00 95.88 167 ASP A O 1
ATOM 1220 N N . LEU A 1 168 ? -21.204 1.422 27.489 1.00 95.81 168 LEU A N 1
ATOM 1221 C CA . LEU A 1 168 ? -20.053 1.355 26.586 1.00 95.81 168 LEU A CA 1
ATOM 1222 C C . LEU A 1 168 ? -20.292 2.188 25.327 1.00 95.81 168 LEU A C 1
ATOM 1224 O O . LEU A 1 168 ? -19.385 2.862 24.842 1.00 95.81 168 LEU A O 1
ATOM 1228 N N . LYS A 1 169 ? -21.513 2.149 24.789 1.00 94.56 169 LYS A N 1
ATOM 1229 C CA . LYS A 1 169 ? -21.907 2.952 23.629 1.00 94.56 169 LYS A CA 1
ATOM 1230 C C . LYS A 1 169 ? -21.803 4.452 23.917 1.00 94.56 169 LYS A C 1
ATOM 1232 O O . LYS A 1 169 ? -21.371 5.196 23.043 1.00 94.56 169 LYS A O 1
ATOM 1237 N N . ALA A 1 170 ? -22.166 4.874 25.127 1.00 95.44 170 ALA A N 1
ATOM 1238 C CA . ALA A 1 170 ? -22.069 6.257 25.587 1.00 95.44 170 ALA A CA 1
ATOM 1239 C C . ALA A 1 170 ? -20.660 6.649 26.073 1.00 95.44 170 ALA A C 1
ATOM 1241 O O . ALA A 1 170 ? -20.416 7.817 26.376 1.00 95.44 170 ALA A O 1
ATOM 1242 N N . ASN A 1 171 ? -19.720 5.702 26.164 1.00 96.75 171 ASN A N 1
ATOM 1243 C CA . ASN A 1 171 ? -18.364 5.992 26.606 1.00 96.75 171 ASN A CA 1
ATOM 1244 C C . ASN A 1 171 ? -17.627 6.861 25.569 1.00 96.75 171 ASN A C 1
ATOM 1246 O O . ASN A 1 171 ? -17.442 6.472 24.413 1.00 96.75 171 ASN A O 1
ATOM 1250 N N . GLN A 1 172 ? -17.145 8.025 26.007 1.00 96.50 172 GLN A N 1
ATOM 12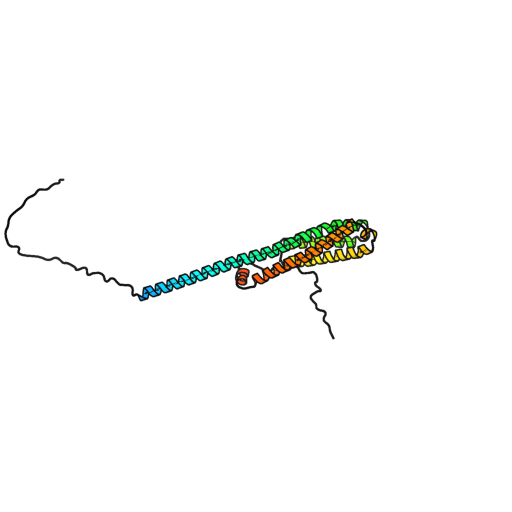51 C CA . GLN A 1 172 ? -16.501 9.009 25.137 1.00 96.50 172 GLN A CA 1
ATOM 1252 C C . GLN A 1 172 ? -15.244 8.470 24.427 1.00 96.50 172 GLN A C 1
ATOM 1254 O O . GLN A 1 172 ? -15.036 8.772 23.252 1.00 96.50 172 GLN A O 1
ATOM 1259 N N . ASN A 1 173 ? -14.430 7.648 25.102 1.00 95.12 173 ASN A N 1
ATOM 1260 C CA . ASN A 1 173 ? -13.230 7.050 24.505 1.00 95.12 173 ASN A CA 1
ATOM 1261 C C . ASN A 1 173 ? -13.612 6.017 23.439 1.00 95.12 173 ASN A C 1
ATOM 1263 O O . ASN A 1 173 ? -13.016 5.986 22.364 1.00 95.12 173 ASN A O 1
ATOM 1267 N N . MET A 1 174 ? -14.639 5.202 23.704 1.00 96.06 174 MET A N 1
ATOM 1268 C CA . MET A 1 174 ? -15.168 4.242 22.731 1.00 96.06 174 MET A CA 1
ATOM 1269 C C . MET A 1 174 ? -15.689 4.951 21.475 1.00 96.06 174 MET A C 1
ATOM 1271 O O . MET A 1 174 ? -15.393 4.518 20.359 1.00 96.06 174 MET A O 1
ATOM 1275 N N . MET A 1 175 ? -16.421 6.058 21.635 1.00 96.06 175 MET A N 1
ATOM 1276 C CA . MET A 1 175 ? -16.897 6.869 20.510 1.00 96.06 175 MET A CA 1
ATOM 1277 C C . MET A 1 175 ? -15.741 7.428 19.672 1.00 96.06 175 MET A C 1
ATOM 1279 O O . MET A 1 175 ? -15.735 7.235 18.458 1.00 96.06 175 MET A O 1
ATOM 1283 N N . GLN A 1 176 ? -14.740 8.043 20.313 1.00 97.62 176 GLN A N 1
ATOM 1284 C CA . GLN A 1 176 ? -13.569 8.608 19.628 1.00 97.62 176 GLN A CA 1
ATOM 1285 C C . GLN A 1 176 ? -12.781 7.540 18.858 1.00 97.62 176 GLN A C 1
ATOM 1287 O O . GLN A 1 176 ? -12.500 7.709 17.675 1.00 97.62 176 GLN A O 1
ATOM 1292 N N . LEU A 1 177 ? -12.480 6.400 19.490 1.00 97.62 177 LEU A N 1
ATOM 1293 C CA . LEU A 1 177 ? -11.750 5.304 18.844 1.00 97.62 177 LEU A CA 1
ATOM 1294 C C . LEU A 1 177 ? -12.533 4.707 17.667 1.00 97.62 177 LEU A C 1
ATOM 1296 O O . LEU A 1 177 ? -11.948 4.401 16.629 1.00 97.62 177 LEU A O 1
ATOM 1300 N N . SER A 1 178 ? -13.855 4.567 17.802 1.00 95.56 178 SER A N 1
ATOM 1301 C CA . SER A 1 178 ? -14.720 4.077 16.718 1.00 95.56 178 SER A CA 1
ATOM 1302 C C . SER A 1 178 ? -14.735 5.038 15.524 1.00 95.56 178 SER A C 1
ATOM 1304 O O . SER A 1 178 ? -14.684 4.604 14.369 1.00 95.56 178 SER A O 1
ATOM 1306 N N . GLU A 1 179 ? -14.776 6.346 15.787 1.00 96.56 179 GLU A N 1
ATOM 1307 C CA . GLU A 1 179 ? -14.721 7.384 14.757 1.00 96.56 179 GLU A CA 1
ATOM 1308 C C . GLU A 1 179 ? -13.356 7.411 14.053 1.00 96.56 179 GLU A C 1
ATOM 1310 O O . GLU A 1 179 ? -13.296 7.428 12.822 1.00 96.56 179 GLU A O 1
ATOM 1315 N N . GLU A 1 180 ? -12.254 7.324 14.803 1.00 97.44 180 GLU A N 1
ATOM 1316 C CA . GLU A 1 180 ? -10.907 7.236 14.231 1.00 97.44 180 GLU A CA 1
ATOM 1317 C C . GLU A 1 180 ? -10.719 5.983 13.368 1.00 97.44 180 GLU A C 1
ATOM 1319 O O . GLU A 1 180 ? -10.158 6.065 12.270 1.00 97.44 180 GLU A O 1
ATOM 1324 N N . LEU A 1 181 ? -11.221 4.827 13.813 1.00 96.75 181 LEU A N 1
ATOM 1325 C CA . LEU A 1 181 ? -11.201 3.589 13.029 1.00 96.75 181 LEU A CA 1
ATOM 1326 C C . LEU A 1 181 ? -12.013 3.721 11.735 1.00 96.75 181 LEU A C 1
ATOM 1328 O O . LEU A 1 181 ? -11.547 3.329 10.668 1.00 96.75 181 LEU A O 1
ATOM 1332 N N . THR A 1 182 ? -13.191 4.338 11.799 1.00 94.81 182 THR A N 1
ATOM 1333 C CA . THR A 1 182 ? -14.025 4.582 10.611 1.00 94.81 182 THR A CA 1
ATOM 1334 C C . THR A 1 182 ? -13.336 5.541 9.635 1.00 94.81 182 THR A C 1
ATOM 1336 O O . THR A 1 182 ? -13.283 5.299 8.430 1.00 94.81 182 THR A O 1
ATOM 1339 N N . SER A 1 183 ? -12.748 6.624 10.148 1.00 95.94 183 SER A N 1
ATOM 1340 C CA . SER A 1 183 ? -12.013 7.606 9.346 1.00 95.94 183 SER A CA 1
ATOM 1341 C C . SER A 1 183 ? -10.770 6.998 8.690 1.00 95.94 183 SER A C 1
ATOM 1343 O O . SER A 1 183 ? -10.493 7.260 7.517 1.00 95.94 183 SER A O 1
ATOM 1345 N N . THR A 1 184 ? -10.032 6.152 9.415 1.00 96.06 184 THR A N 1
ATOM 1346 C CA . THR A 1 184 ? -8.873 5.436 8.863 1.00 96.06 184 THR A CA 1
ATOM 1347 C C . THR A 1 184 ? -9.286 4.423 7.802 1.00 96.06 184 THR A C 1
ATOM 1349 O O . THR A 1 184 ? -8.657 4.408 6.749 1.00 96.06 184 THR A O 1
ATOM 1352 N N . GLU A 1 185 ? -10.371 3.667 7.990 1.00 93.75 185 GLU A N 1
ATOM 1353 C CA . GLU A 1 185 ? -10.882 2.743 6.965 1.00 93.75 185 GLU A CA 1
ATOM 1354 C C . GLU A 1 185 ? -11.258 3.469 5.666 1.00 93.75 185 GLU A C 1
ATOM 1356 O O . GLU A 1 185 ? -10.869 3.048 4.576 1.00 93.75 185 GLU A O 1
ATOM 1361 N N . ASN A 1 186 ? -11.925 4.622 5.766 1.00 94.38 186 ASN A N 1
ATOM 1362 C CA . ASN A 1 186 ? -12.238 5.439 4.593 1.00 94.38 186 ASN A CA 1
ATOM 1363 C C . ASN A 1 186 ? -10.962 5.875 3.853 1.00 94.38 186 ASN A C 1
ATOM 1365 O O . ASN A 1 186 ? -10.886 5.792 2.627 1.00 94.38 186 ASN A O 1
ATOM 1369 N N . ARG A 1 187 ? -9.919 6.291 4.584 1.00 96.38 187 ARG A N 1
ATOM 1370 C CA . ARG A 1 187 ? -8.617 6.648 3.991 1.00 96.38 187 ARG A CA 1
ATOM 1371 C C . ARG A 1 187 ? -7.915 5.445 3.362 1.00 96.38 187 ARG A C 1
ATOM 1373 O O . ARG A 1 187 ? -7.317 5.603 2.300 1.00 96.38 187 ARG A O 1
ATOM 1380 N N . VAL A 1 188 ? -8.002 4.262 3.975 1.00 95.75 188 VAL A N 1
ATOM 1381 C CA . VAL A 1 188 ? -7.491 3.004 3.404 1.00 95.75 188 VAL A CA 1
ATOM 1382 C C . VAL A 1 188 ? -8.186 2.707 2.078 1.00 95.75 188 VAL A C 1
ATOM 1384 O O . VAL A 1 188 ? -7.506 2.370 1.111 1.00 95.75 188 VAL A O 1
ATOM 1387 N N . ALA A 1 189 ? -9.507 2.879 1.991 1.00 93.38 189 ALA A N 1
ATOM 1388 C CA . ALA A 1 189 ? -10.255 2.658 0.755 1.00 93.38 189 ALA A CA 1
ATOM 1389 C C . ALA A 1 189 ? -9.783 3.577 -0.387 1.00 93.38 189 ALA A C 1
ATOM 1391 O O . ALA A 1 189 ? -9.491 3.093 -1.482 1.00 93.38 189 ALA A O 1
ATOM 1392 N N . PHE A 1 190 ? -9.613 4.877 -0.122 1.00 94.25 190 PHE A N 1
ATOM 1393 C CA . PHE A 1 190 ? -9.076 5.817 -1.115 1.00 94.25 190 PHE A CA 1
ATOM 1394 C C . PHE A 1 190 ? -7.620 5.508 -1.497 1.00 94.25 190 PHE A C 1
ATOM 1396 O O . PHE A 1 190 ? -7.267 5.528 -2.677 1.00 94.25 190 PHE A O 1
ATOM 1403 N N . ALA A 1 191 ? -6.766 5.182 -0.522 1.00 96.12 191 ALA A N 1
ATOM 1404 C CA . ALA A 1 191 ? -5.373 4.822 -0.782 1.00 96.12 191 ALA A CA 1
ATOM 1405 C C . ALA A 1 191 ? -5.257 3.525 -1.605 1.00 96.12 191 ALA A C 1
ATOM 1407 O O . ALA A 1 191 ? -4.408 3.431 -2.493 1.00 96.12 191 ALA A O 1
ATOM 1408 N N . ARG A 1 192 ? -6.148 2.552 -1.369 1.00 96.06 192 ARG A N 1
ATOM 1409 C CA . ARG A 1 192 ? -6.260 1.314 -2.155 1.00 96.06 192 ARG A CA 1
ATOM 1410 C C . ARG A 1 192 ? -6.589 1.602 -3.613 1.00 96.06 192 ARG A C 1
ATOM 1412 O O . ARG A 1 192 ? -5.954 1.024 -4.489 1.00 96.06 192 ARG A O 1
ATOM 1419 N N . GLN A 1 193 ? -7.532 2.504 -3.879 1.00 95.62 193 GLN A N 1
ATOM 1420 C CA . GLN A 1 193 ? -7.846 2.913 -5.248 1.00 95.62 193 GLN A CA 1
ATOM 1421 C C . GLN A 1 193 ? -6.609 3.494 -5.946 1.00 95.62 193 GLN A C 1
ATOM 1423 O O . GLN A 1 193 ? -6.214 3.000 -6.998 1.00 95.62 193 GLN A O 1
ATOM 1428 N N . ALA A 1 194 ? -5.934 4.459 -5.315 1.00 96.62 194 ALA A N 1
ATOM 1429 C CA . ALA A 1 194 ? -4.730 5.075 -5.876 1.00 96.62 194 ALA A CA 1
ATOM 1430 C C . ALA A 1 194 ? -3.597 4.059 -6.131 1.00 96.62 194 ALA A C 1
ATOM 1432 O O . ALA A 1 194 ? -2.885 4.144 -7.133 1.00 96.62 194 ALA A O 1
ATOM 1433 N N . TY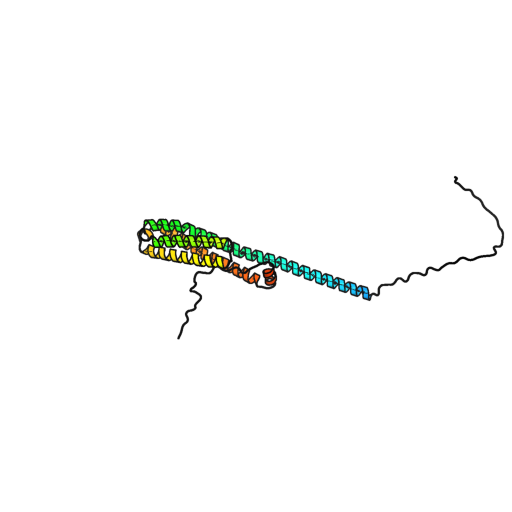R A 1 195 ? -3.432 3.076 -5.242 1.00 98.38 195 TYR A N 1
ATOM 1434 C CA . TYR A 1 195 ? -2.500 1.968 -5.439 1.00 98.38 195 TYR A CA 1
ATOM 1435 C C . TYR A 1 195 ? -2.878 1.095 -6.634 1.00 98.38 195 TYR A C 1
ATOM 1437 O O . TYR A 1 195 ? -2.026 0.829 -7.480 1.00 98.38 195 TYR A O 1
ATOM 1445 N N . ASN A 1 196 ? -4.143 0.689 -6.735 1.00 97.50 196 ASN A N 1
ATOM 1446 C CA . ASN A 1 196 ? -4.622 -0.150 -7.828 1.00 97.50 196 ASN A CA 1
ATOM 1447 C C . ASN A 1 196 ? -4.496 0.564 -9.183 1.00 97.50 196 ASN A C 1
ATOM 1449 O O . ASN A 1 196 ? -4.056 -0.052 -10.153 1.00 97.50 196 ASN A O 1
ATOM 1453 N N . ASP A 1 197 ? -4.760 1.870 -9.238 1.00 97.81 197 ASP A N 1
ATOM 1454 C CA . ASP A 1 197 ? -4.556 2.691 -10.436 1.00 97.81 197 ASP A CA 1
ATOM 1455 C C . ASP A 1 197 ? -3.071 2.759 -10.838 1.00 97.81 197 ASP A C 1
ATOM 1457 O O . ASP A 1 197 ? -2.715 2.637 -12.018 1.00 97.81 197 ASP A O 1
ATOM 1461 N N . ALA A 1 198 ? -2.168 2.894 -9.860 1.00 98.38 198 ALA A N 1
ATOM 1462 C CA . ALA A 1 198 ? -0.727 2.869 -10.098 1.00 98.38 198 ALA A CA 1
ATOM 1463 C C . ALA A 1 198 ? -0.235 1.484 -10.561 1.00 98.38 198 ALA A C 1
ATOM 1465 O O . ALA A 1 198 ? 0.604 1.400 -11.463 1.00 98.38 198 ALA A O 1
ATOM 1466 N N . VAL A 1 199 ? -0.777 0.401 -9.992 1.00 98.38 199 VAL A N 1
ATOM 1467 C CA . VAL A 1 199 ? -0.518 -0.982 -10.421 1.00 98.38 199 VAL A CA 1
ATOM 1468 C C . VAL A 1 199 ? -0.991 -1.198 -11.856 1.00 98.38 199 VAL A C 1
ATOM 1470 O O . VAL A 1 199 ? -0.218 -1.702 -12.670 1.00 98.38 199 VAL A O 1
ATOM 1473 N N . MET A 1 200 ? -2.208 -0.767 -12.204 1.00 97.88 200 MET A N 1
ATOM 1474 C CA . MET A 1 200 ? -2.715 -0.841 -13.579 1.00 97.88 200 MET A CA 1
ATOM 1475 C C . MET A 1 200 ? -1.826 -0.061 -14.545 1.00 97.88 200 MET A C 1
ATOM 1477 O O . MET A 1 200 ? -1.429 -0.589 -15.582 1.00 97.88 200 MET A O 1
ATOM 1481 N N . THR A 1 201 ? -1.440 1.164 -14.185 1.00 98.19 201 THR A N 1
ATOM 1482 C CA . THR A 1 201 ? -0.535 1.987 -14.998 1.00 98.19 201 THR A CA 1
ATOM 1483 C C . THR A 1 201 ? 0.799 1.280 -15.241 1.00 98.19 201 THR A C 1
ATOM 1485 O O . THR A 1 201 ? 1.295 1.253 -16.368 1.00 98.19 201 THR A O 1
ATOM 1488 N N . TYR A 1 202 ? 1.384 0.680 -14.202 1.00 98.44 202 TYR A N 1
ATOM 1489 C CA . TYR A 1 202 ? 2.615 -0.098 -14.317 1.00 98.44 202 TYR A CA 1
ATOM 1490 C C . TYR A 1 202 ? 2.438 -1.348 -15.190 1.00 98.44 202 TYR A C 1
ATOM 1492 O O . TYR A 1 202 ? 3.266 -1.588 -16.069 1.00 98.44 202 TYR A O 1
ATOM 1500 N N . ASN A 1 203 ? 1.367 -2.115 -14.982 1.00 97.81 203 ASN A N 1
ATOM 1501 C CA . ASN A 1 203 ? 1.092 -3.341 -15.729 1.00 97.81 203 ASN A CA 1
ATOM 1502 C C . ASN A 1 203 ? 0.865 -3.058 -17.219 1.00 97.81 203 ASN A C 1
ATOM 1504 O O . ASN A 1 203 ? 1.547 -3.650 -18.052 1.00 97.81 203 ASN A O 1
ATOM 1508 N N . ASN A 1 204 ? 0.034 -2.068 -17.550 1.00 97.81 204 ASN A N 1
ATOM 1509 C CA . ASN A 1 204 ? -0.184 -1.634 -18.931 1.00 97.81 204 ASN A CA 1
ATOM 1510 C C . ASN A 1 204 ? 1.130 -1.192 -19.580 1.00 97.81 204 ASN A C 1
ATOM 1512 O O . ASN A 1 204 ? 1.465 -1.600 -20.689 1.00 97.81 204 ASN A O 1
ATOM 1516 N N . LYS A 1 205 ? 1.928 -0.388 -18.867 1.00 96.81 205 LYS A N 1
ATOM 1517 C CA . LYS A 1 205 ? 3.219 0.078 -19.377 1.00 96.81 205 LYS A CA 1
ATOM 1518 C C . LYS A 1 205 ? 4.211 -1.059 -19.588 1.00 96.81 205 LYS A C 1
ATOM 1520 O O . LYS A 1 205 ? 5.018 -0.962 -20.498 1.00 96.81 205 LYS A O 1
ATOM 1525 N N . ARG A 1 206 ? 4.173 -2.108 -18.764 1.00 97.12 206 ARG A N 1
ATOM 1526 C CA . ARG A 1 206 ? 4.985 -3.318 -18.943 1.00 97.12 206 ARG A CA 1
ATOM 1527 C C . ARG A 1 206 ? 4.579 -4.084 -20.205 1.00 97.12 206 ARG A C 1
ATOM 1529 O O . ARG A 1 206 ? 5.442 -4.650 -20.858 1.00 97.12 206 ARG A O 1
ATOM 1536 N N . GLU A 1 207 ? 3.293 -4.123 -20.533 1.00 96.06 207 GLU A N 1
ATOM 1537 C CA . GLU A 1 207 ? 2.748 -4.975 -21.600 1.00 96.06 207 GLU A CA 1
ATOM 1538 C C . GLU A 1 207 ? 2.776 -4.324 -22.990 1.00 96.06 207 GLU A C 1
ATOM 1540 O O . GLU A 1 207 ? 2.826 -5.020 -24.004 1.00 96.06 207 GLU A O 1
ATOM 1545 N N . VAL A 1 208 ? 2.808 -2.994 -23.058 1.00 95.19 208 VAL A N 1
ATOM 1546 C CA . VAL A 1 208 ? 2.822 -2.245 -24.323 1.00 95.19 208 VAL A CA 1
ATOM 1547 C C . VAL A 1 208 ? 4.213 -2.249 -24.977 1.00 95.19 208 VAL A C 1
ATOM 1549 O O . VAL A 1 208 ? 5.233 -2.044 -24.323 1.00 95.19 208 VAL A O 1
ATOM 1552 N N . PHE A 1 209 ? 4.275 -2.439 -26.299 1.00 93.38 209 PHE A N 1
ATOM 1553 C CA . PHE A 1 209 ? 5.513 -2.297 -27.078 1.00 93.38 209 PHE A CA 1
ATOM 1554 C C . PHE A 1 209 ? 5.983 -0.826 -27.097 1.00 93.38 209 PHE A C 1
ATOM 1556 O O . PHE A 1 209 ? 5.155 0.062 -27.304 1.00 93.38 209 PHE A O 1
ATOM 1563 N N . PRO A 1 210 ? 7.286 -0.525 -26.919 1.00 90.62 210 PRO A N 1
ATOM 1564 C CA . PRO A 1 210 ? 8.437 -1.441 -26.888 1.00 90.62 210 PRO A CA 1
ATOM 1565 C C . PRO A 1 210 ? 8.790 -2.007 -25.500 1.00 90.62 210 PRO A C 1
ATOM 1567 O O . PRO A 1 210 ? 9.729 -2.793 -25.369 1.00 90.62 210 PRO A O 1
ATOM 1570 N N . ALA A 1 211 ? 8.062 -1.620 -24.455 1.00 94.12 211 ALA A N 1
ATOM 1571 C CA . ALA A 1 211 ? 8.382 -1.957 -23.073 1.00 94.12 211 ALA A CA 1
ATOM 1572 C C . ALA A 1 211 ? 8.240 -3.438 -22.727 1.00 94.12 211 ALA A C 1
ATOM 1574 O O . ALA A 1 211 ? 9.003 -3.905 -21.888 1.00 94.12 211 ALA A O 1
ATOM 1575 N N . SER A 1 212 ? 7.378 -4.194 -23.407 1.00 93.44 212 SER A N 1
ATOM 1576 C CA . SER A 1 212 ? 7.244 -5.646 -23.209 1.00 93.44 212 SER A CA 1
ATOM 1577 C C . SER A 1 212 ? 8.535 -6.434 -23.458 1.00 93.44 212 SER A C 1
ATOM 1579 O O . SER A 1 212 ? 8.828 -7.379 -22.723 1.00 93.44 212 SER A O 1
ATOM 1581 N N . LEU A 1 213 ? 9.364 -6.006 -24.417 1.00 91.44 213 LEU A N 1
ATOM 1582 C CA . LEU A 1 213 ? 10.664 -6.630 -24.699 1.00 91.44 213 LEU A CA 1
ATOM 1583 C C . LEU A 1 213 ? 11.691 -6.351 -23.591 1.00 91.44 213 LEU A C 1
ATOM 1585 O O . LEU A 1 213 ? 12.423 -7.242 -23.151 1.00 91.44 213 LEU A O 1
ATOM 1589 N N . VAL A 1 214 ? 11.727 -5.105 -23.114 1.00 92.12 214 VAL A N 1
ATOM 1590 C CA . VAL A 1 214 ? 12.596 -4.678 -22.006 1.00 92.12 214 VAL A CA 1
ATOM 1591 C C . VAL A 1 214 ? 12.129 -5.311 -20.691 1.00 92.12 214 VAL A C 1
ATOM 1593 O O . VAL A 1 214 ? 12.933 -5.728 -19.864 1.00 92.12 214 VAL A O 1
ATOM 1596 N N . ALA A 1 215 ? 10.822 -5.437 -20.489 1.00 91.31 215 ALA A N 1
ATOM 1597 C CA . ALA A 1 215 ? 10.255 -5.972 -19.264 1.00 91.31 215 ALA A CA 1
ATOM 1598 C C . ALA A 1 215 ? 10.671 -7.425 -19.010 1.00 91.31 215 ALA A C 1
ATOM 1600 O O . ALA A 1 215 ? 11.131 -7.740 -17.911 1.00 91.31 215 ALA A O 1
ATOM 1601 N N . GLY A 1 216 ? 10.547 -8.288 -20.026 1.00 89.12 216 GLY A N 1
ATOM 1602 C CA . GLY A 1 216 ? 10.912 -9.701 -19.912 1.00 89.12 216 GLY A CA 1
ATOM 1603 C C . GLY A 1 216 ? 12.408 -9.918 -19.676 1.00 89.12 216 GLY A C 1
ATOM 1604 O O . GLY A 1 216 ? 12.786 -10.754 -18.862 1.00 89.12 216 GLY A O 1
ATOM 1605 N N . THR A 1 217 ? 13.263 -9.128 -20.330 1.00 89.69 217 THR A N 1
ATOM 1606 C CA . THR A 1 217 ? 14.727 -9.261 -20.228 1.00 89.69 217 THR A CA 1
ATOM 1607 C C . THR A 1 217 ? 15.297 -8.733 -18.908 1.00 89.69 217 THR A C 1
ATOM 1609 O O . THR A 1 217 ? 16.255 -9.302 -18.392 1.00 89.69 217 THR A O 1
ATOM 1612 N N . PHE A 1 218 ? 14.696 -7.690 -18.325 1.00 91.62 218 PHE A N 1
ATOM 1613 C CA . PHE A 1 218 ? 15.180 -7.038 -17.097 1.00 91.62 218 PHE A CA 1
ATOM 1614 C C . PHE A 1 218 ? 14.356 -7.368 -15.836 1.00 91.62 218 PHE A C 1
ATOM 1616 O O . PHE A 1 218 ? 14.483 -6.692 -14.813 1.00 91.62 218 PHE A O 1
ATOM 1623 N N . GLY A 1 219 ? 13.499 -8.395 -15.880 1.00 91.25 219 GLY A N 1
ATOM 1624 C CA . GLY A 1 219 ? 12.778 -8.886 -14.699 1.00 91.25 219 GLY A CA 1
ATOM 1625 C C . GLY A 1 219 ? 11.702 -7.929 -14.173 1.00 91.25 219 GLY A C 1
ATOM 1626 O O . GLY A 1 219 ? 11.500 -7.802 -12.963 1.00 91.25 219 GLY A O 1
ATOM 1627 N N . PHE A 1 220 ? 11.004 -7.214 -15.058 1.00 95.62 220 PHE A N 1
ATOM 1628 C CA . PHE A 1 220 ? 9.788 -6.496 -14.679 1.00 95.62 220 PHE A CA 1
ATOM 1629 C C . PHE A 1 220 ? 8.603 -7.455 -14.687 1.00 95.62 220 PHE A C 1
ATOM 1631 O O . PHE A 1 220 ? 8.072 -7.786 -15.739 1.00 95.62 220 PHE A O 1
ATOM 1638 N N . THR A 1 221 ? 8.185 -7.892 -13.501 1.00 95.25 221 THR A N 1
ATOM 1639 C CA . THR A 1 221 ? 7.044 -8.796 -13.306 1.00 95.25 221 THR A CA 1
ATOM 1640 C C . THR A 1 221 ? 5.731 -8.035 -13.122 1.00 95.25 221 THR A C 1
ATOM 1642 O O . THR A 1 221 ? 5.732 -6.818 -12.911 1.00 95.25 221 THR A O 1
ATOM 1645 N N . ALA A 1 222 ? 4.607 -8.751 -13.219 1.00 96.56 222 ALA A N 1
ATOM 1646 C CA . ALA A 1 222 ? 3.285 -8.251 -12.849 1.00 96.56 222 ALA A CA 1
ATOM 1647 C C . ALA A 1 222 ? 3.211 -7.855 -11.378 1.00 96.56 222 ALA A C 1
ATOM 1649 O O . ALA A 1 222 ? 3.675 -8.596 -10.518 1.00 96.56 222 ALA A O 1
ATOM 1650 N N . ALA A 1 223 ? 2.627 -6.685 -11.110 1.00 97.62 223 ALA A N 1
ATOM 1651 C CA . ALA A 1 223 ? 2.234 -6.298 -9.765 1.00 97.62 223 ALA A CA 1
ATOM 1652 C C . ALA A 1 223 ? 0.763 -6.675 -9.567 1.00 97.62 223 ALA A C 1
ATOM 1654 O O . ALA A 1 223 ? -0.078 -6.371 -10.419 1.00 97.62 223 ALA A O 1
ATOM 1655 N N . ALA A 1 224 ? 0.465 -7.349 -8.462 1.00 97.12 224 ALA A N 1
ATOM 1656 C CA . ALA A 1 224 ? -0.892 -7.666 -8.054 1.00 97.12 224 ALA A CA 1
ATOM 1657 C C . ALA A 1 224 ? -1.575 -6.433 -7.438 1.00 97.12 224 ALA A C 1
ATOM 1659 O O . ALA A 1 224 ? -0.934 -5.716 -6.666 1.00 97.12 224 ALA A O 1
ATOM 1660 N N . PRO A 1 225 ? -2.854 -6.174 -7.756 1.00 96.44 225 PRO A N 1
ATOM 1661 C CA . PRO A 1 225 ? -3.645 -5.178 -7.045 1.00 96.44 225 PRO A CA 1
ATOM 1662 C C . PRO A 1 225 ? -3.975 -5.657 -5.624 1.00 96.44 225 PRO A C 1
ATOM 1664 O O . PRO A 1 225 ? -3.869 -6.843 -5.305 1.00 96.44 225 PRO A O 1
ATOM 1667 N N . LEU A 1 226 ? -4.417 -4.728 -4.778 1.00 94.56 226 LEU A N 1
ATOM 1668 C CA . LEU A 1 226 ? -5.018 -5.043 -3.488 1.00 94.56 226 LEU A CA 1
ATOM 1669 C C . LEU A 1 226 ? -6.534 -5.065 -3.682 1.00 94.56 226 LEU A C 1
ATOM 1671 O O . LEU A 1 226 ? -7.144 -4.020 -3.928 1.00 94.56 226 LEU A O 1
ATOM 1675 N N . ASP A 1 227 ? -7.130 -6.253 -3.606 1.00 83.81 227 ASP A N 1
ATOM 1676 C CA . ASP A 1 227 ? -8.564 -6.421 -3.832 1.00 83.81 227 ASP A CA 1
ATOM 1677 C C . ASP A 1 227 ? -9.403 -5.645 -2.803 1.00 83.81 227 ASP A C 1
ATOM 1679 O O . ASP A 1 227 ? -9.036 -5.455 -1.639 1.00 83.81 227 ASP A O 1
ATOM 1683 N N . VAL A 1 228 ? -10.561 -5.170 -3.262 1.00 64.00 228 VAL A N 1
ATOM 1684 C CA . VAL A 1 228 ? -11.614 -4.629 -2.401 1.00 64.00 228 VAL A CA 1
ATOM 1685 C C . VAL A 1 228 ? -12.373 -5.844 -1.885 1.00 64.00 228 VAL A C 1
ATOM 1687 O O . VAL A 1 228 ? -12.919 -6.596 -2.686 1.00 64.00 228 VAL A O 1
ATOM 1690 N N . ALA A 1 229 ? -12.308 -6.102 -0.581 1.00 50.75 229 ALA A N 1
ATOM 1691 C CA . ALA A 1 229 ? -12.768 -7.350 0.017 1.00 50.75 229 ALA A CA 1
ATOM 1692 C C . ALA A 1 229 ? -14.130 -7.831 -0.523 1.00 50.75 229 ALA A C 1
ATOM 1694 O O . ALA A 1 229 ? -15.127 -7.113 -0.477 1.00 50.75 229 ALA A O 1
ATOM 1695 N N . GLY A 1 230 ? -14.131 -9.082 -0.988 1.00 41.59 230 GLY A N 1
ATOM 1696 C CA . GLY A 1 230 ? -15.310 -9.850 -1.353 1.00 41.59 230 GLY A CA 1
ATOM 1697 C C . GLY A 1 230 ? -14.950 -11.053 -2.229 1.00 41.59 230 GLY A C 1
ATOM 1698 O O . GLY A 1 230 ? -15.059 -10.941 -3.448 1.00 41.59 230 GLY A O 1
ATOM 1699 N N . PRO A 1 231 ? -14.590 -12.223 -1.660 1.00 41.78 231 PRO A N 1
ATOM 1700 C CA . PRO A 1 231 ? -14.635 -13.486 -2.407 1.00 41.78 231 PRO A CA 1
ATOM 1701 C C . PRO A 1 231 ? -16.046 -13.808 -2.953 1.00 41.78 231 PRO A C 1
ATOM 1703 O O . PRO A 1 231 ? -16.180 -14.697 -3.784 1.00 41.78 231 PRO A O 1
ATOM 1706 N N . GLU A 1 232 ? -17.079 -13.058 -2.550 1.00 45.50 232 GLU A N 1
ATOM 1707 C CA . GLU A 1 232 ? -18.467 -13.194 -3.011 1.00 45.50 232 GLU A CA 1
ATOM 1708 C C . GLU A 1 232 ? -18.852 -12.292 -4.204 1.00 45.50 232 GLU A C 1
ATOM 1710 O O . GLU A 1 232 ? -19.906 -12.487 -4.796 1.00 45.50 232 GLU A O 1
ATOM 1715 N N . VAL A 1 233 ? -18.030 -11.321 -4.630 1.00 47.25 233 VAL A N 1
ATOM 1716 C CA . VAL A 1 233 ? -18.464 -10.300 -5.622 1.00 47.25 233 VAL A CA 1
ATOM 1717 C C . VAL A 1 233 ? -18.152 -10.687 -7.081 1.00 47.25 233 VAL A C 1
ATOM 1719 O O . VAL A 1 233 ? -18.152 -9.848 -7.979 1.00 47.25 233 VAL A O 1
ATOM 1722 N N . ARG A 1 234 ? -17.897 -11.968 -7.378 1.00 48.75 234 ARG A N 1
ATOM 1723 C CA . ARG A 1 234 ? -17.707 -12.426 -8.773 1.00 48.75 234 ARG A CA 1
ATOM 1724 C C . ARG A 1 234 ? -18.545 -13.629 -9.199 1.00 48.75 234 ARG A C 1
ATOM 1726 O O . ARG A 1 234 ? -18.354 -14.103 -10.314 1.00 48.75 234 ARG A O 1
ATOM 1733 N N . GLU A 1 235 ? -19.517 -14.066 -8.403 1.00 44.22 235 GLU A N 1
ATOM 1734 C CA . GLU A 1 235 ? -20.635 -14.838 -8.952 1.00 44.22 235 GLU A CA 1
ATOM 1735 C C . GLU A 1 235 ? -21.841 -13.910 -9.089 1.00 44.22 235 GLU A C 1
ATOM 1737 O O . GLU A 1 235 ? -22.519 -13.578 -8.122 1.00 44.22 235 GLU A O 1
ATOM 1742 N N . ALA A 1 236 ? -22.086 -13.440 -10.315 1.00 50.19 236 ALA A N 1
ATOM 1743 C CA . ALA A 1 236 ? -23.360 -12.818 -10.646 1.00 50.19 236 ALA A CA 1
ATOM 1744 C C . ALA A 1 236 ? -24.491 -13.803 -10.279 1.00 50.19 236 ALA A C 1
ATOM 1746 O O . ALA A 1 236 ? -24.350 -14.992 -10.590 1.00 50.19 236 ALA A O 1
ATOM 1747 N N . PRO A 1 237 ? -25.599 -13.357 -9.652 1.00 62.44 237 PRO A N 1
ATOM 1748 C CA . PRO A 1 237 ? -26.721 -14.236 -9.353 1.00 62.44 237 PRO A CA 1
ATOM 1749 C C . PRO A 1 237 ? -27.170 -14.927 -10.640 1.00 62.44 237 PRO A C 1
ATOM 1751 O O . PRO A 1 237 ? -27.575 -14.263 -11.598 1.00 62.44 237 PRO A O 1
ATOM 1754 N N . ARG A 1 238 ? -27.066 -16.258 -10.691 1.00 57.34 238 ARG A N 1
ATOM 1755 C CA . ARG A 1 238 ? -27.654 -17.030 -11.784 1.00 57.34 238 ARG A CA 1
ATOM 1756 C C . ARG A 1 238 ? -29.162 -16.985 -11.590 1.00 57.34 238 ARG A C 1
ATOM 1758 O O . ARG A 1 238 ? -29.700 -17.668 -10.726 1.00 57.34 238 ARG A O 1
ATOM 1765 N N . VAL A 1 239 ? -29.823 -16.122 -12.352 1.00 59.16 239 VAL A N 1
ATOM 1766 C CA . VAL A 1 239 ? -31.279 -16.133 -12.457 1.00 59.16 239 VAL A CA 1
ATOM 1767 C C . VAL A 1 239 ? -31.634 -17.300 -13.369 1.00 59.16 239 VAL A C 1
ATOM 1769 O O . VAL A 1 239 ? -31.468 -17.212 -14.585 1.00 59.16 239 VAL A O 1
ATOM 1772 N N . GLU A 1 240 ? -32.053 -18.411 -12.775 1.00 63.38 240 GLU A N 1
ATOM 1773 C CA . GLU A 1 240 ? -32.783 -19.447 -13.501 1.00 63.38 240 GLU A CA 1
ATOM 1774 C C . GLU A 1 240 ? -34.252 -19.004 -13.589 1.00 63.38 240 GLU A C 1
ATOM 1776 O O . GLU A 1 240 ? -34.842 -18.613 -12.578 1.00 63.38 24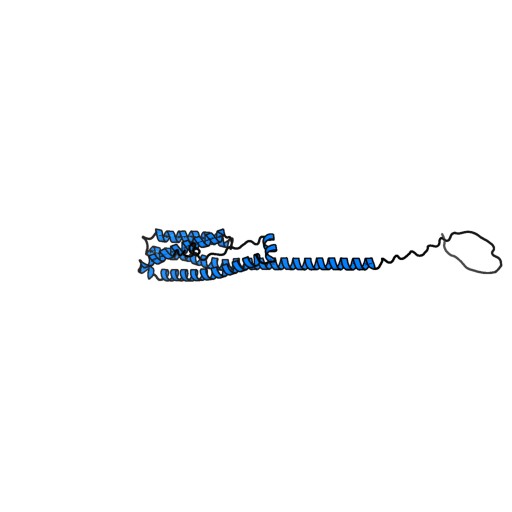0 GLU A O 1
ATOM 1781 N N . PHE A 1 241 ? -34.792 -18.976 -14.811 1.00 66.38 241 PHE A N 1
ATOM 1782 C CA . PHE A 1 241 ? -36.215 -18.760 -15.092 1.00 66.38 241 PHE A CA 1
ATOM 1783 C C . PHE A 1 241 ? -36.961 -20.092 -15.087 1.00 66.38 241 PHE A C 1
ATOM 1785 O O . PHE A 1 241 ? -36.380 -21.077 -15.600 1.00 66.38 241 PHE A O 1
#

Sequence (241 aa):
MPTGGIASAGVNHRDKCASPHALGRRVGPWPSGALPAAKAELVAIAVIVIVVILAIVVVLVVLALSTYNALVRARNGYKNAFAQIDVQLTRRHDLIPNLVETAKAYMAHERGTLEAVIQARNSAVTARSAAAANPGDPSAMGQLSASEGALTGALGRLFALRESYPDLKANQNMMQLSEELTSTENRVAFARQAYNDAVMTYNNKREVFPASLVAGTFGFTAAAPLDVAGPEVREAPRVEF

Radius of gyration: 45.43 Å; chains: 1; bounding box: 133×48×113 Å

Foldseek 3Di:
DDDDDDDDDDDDDDDDDDDDDDDDDDPDDDPPDDDPVVVVVVVVVVVVVVVVVVVVVVVVVVVLVVLVVVLVVLVVQLLVLLVQLLVLLVVLLVLLVVLLVLVCVQCVVCVVLSVQLNVLSVQLVVLSVQCNVPPQDPVSLVSNLVSVVSNVVSVVVVVVVCVVGVVSVPDPSNVVSVVSNVVSVVSSVVSLVSSQVSLVVSVVSCVDPPNVVSCVVVVNDRGHGRDDDDPPPPDDPPDDD